Protein AF-A0A7C3CYU0-F1 (afdb_monomer_lite)

Secondary structure (DSSP, 8-state):
-----------------SSSSHHHHHHHHHHHHHHHHHHTT-HHHHHHHHHHHHHH---HHHHHHHHHHHHHHHHHHHTTT-HHHHHHHHHHHHHHHT--S--HHHHHHHHHTT-HHHHHHHHHHHHHHHHHHT-HHHHHHHHHHHHHH-HHHHHTS---TTSHHHHHHHHHHHHHHHHHTT-HHHHHHHHHHS-TTSTTHHHHHHHHHHHHHTT-HHHHHHHHTTS-TTSTTGGG-

Sequence (237 aa):
MARKRKKSSKSSVKNKKNHLSTHKLAPQALEQKVKALLAAAKFREAVDAGKKLLKLESSPDRQVLLAAAYEGRARGLADKGMFKEAVAIWRNRAELCSVTLYDAFFYRLLIGAGQIAQAFECYADGQSELQKQGSLADVREQLAALSLANPDAFAATNLPAEDVLVGDFPTAKAALEAYCAGDDQAMQQQLKHISFRSPFRDLRQILKALLQASSDASGASVLLKKIAVGSAFYPLA

Foldseek 3Di:
DDDDDDDDDDDDPPDPDPPPPVLVVVLVVLVVVLVVCLVVLVLVVSLVSLVVSCVSPNDLVSLVSNLSSLQSVLVVCVVVLNLVVSLVSLVCNCVVSVDDSQDPVNLVSCVSVVVLLVSLQCLQVRQVVCVVVVNNLLSLLLNLLVCLVCVPSVVPHPHDCPPLSNVLNVLLNQLVVCVVVVNPVSNVVSLVVQDPSRSCNLVSLQSVLVSCCVPCVPVSVVSLVVQDPSGSCNVSD

Radius of gyration: 29.99 Å; chains: 1; bounding box: 92×34×106 Å

pLDDT: mean 89.45, std 16.19, range [34.25, 98.69]

Structure (mmCIF, N/CA/C/O backbone):
data_AF-A0A7C3CYU0-F1
#
_entry.id   AF-A0A7C3CYU0-F1
#
loop_
_atom_site.group_PDB
_atom_site.id
_atom_site.type_symbol
_atom_site.label_atom_id
_atom_site.label_alt_id
_atom_site.label_comp_id
_atom_site.label_asym_id
_atom_site.label_entity_id
_atom_site.label_seq_id
_atom_site.pdbx_PDB_ins_code
_atom_site.Cartn_x
_atom_site.Cartn_y
_atom_site.Cartn_z
_atom_site.occupancy
_atom_site.B_iso_or_equiv
_atom_site.auth_seq_id
_atom_site.auth_comp_id
_atom_site.auth_asym_id
_atom_site.auth_atom_id
_atom_site.pdbx_PDB_model_num
ATOM 1 N N . MET A 1 1 ? 63.149 -10.044 -79.553 1.00 42.25 1 MET A N 1
ATOM 2 C CA . MET A 1 1 ? 62.564 -10.162 -78.195 1.00 42.25 1 MET A CA 1
ATOM 3 C C . MET A 1 1 ? 61.384 -9.192 -78.098 1.00 42.25 1 MET A C 1
ATOM 5 O O . MET A 1 1 ? 61.592 -8.003 -78.230 1.00 42.25 1 MET A O 1
ATOM 9 N N . ALA A 1 2 ? 60.141 -9.631 -78.300 1.00 40.41 2 ALA A N 1
ATOM 10 C CA . ALA A 1 2 ? 59.213 -10.207 -77.313 1.00 40.41 2 ALA A CA 1
ATOM 11 C C . ALA A 1 2 ? 58.275 -9.166 -76.628 1.00 40.41 2 ALA A C 1
ATOM 13 O O . ALA A 1 2 ? 58.613 -8.571 -75.619 1.00 40.41 2 ALA A O 1
ATOM 14 N N . ARG A 1 3 ? 57.056 -9.068 -77.198 1.00 34.88 3 ARG A N 1
ATOM 15 C CA . ARG A 1 3 ? 55.702 -8.935 -76.588 1.00 34.88 3 ARG A CA 1
ATOM 16 C C . ARG A 1 3 ? 55.224 -7.659 -75.839 1.00 34.88 3 ARG A C 1
ATOM 18 O O . ARG A 1 3 ? 55.499 -7.446 -74.670 1.00 34.88 3 ARG A O 1
ATOM 25 N N . LYS A 1 4 ? 54.272 -6.975 -76.511 1.00 40.53 4 LYS A N 1
ATOM 26 C CA . LYS A 1 4 ? 52.943 -6.449 -76.074 1.00 40.53 4 LYS A CA 1
ATOM 27 C C . LYS A 1 4 ? 52.540 -6.619 -74.588 1.00 40.53 4 LYS A C 1
ATOM 29 O O . LYS A 1 4 ? 52.461 -7.760 -74.139 1.00 40.53 4 LYS A O 1
ATOM 34 N N . ARG A 1 5 ? 51.913 -5.578 -73.994 1.00 36.16 5 ARG A N 1
ATOM 35 C CA . ARG A 1 5 ? 50.445 -5.541 -73.703 1.00 36.16 5 ARG A CA 1
ATOM 36 C C . ARG A 1 5 ? 49.931 -4.250 -73.019 1.00 36.16 5 ARG A C 1
ATOM 38 O O . ARG A 1 5 ? 50.438 -3.831 -71.989 1.00 36.16 5 ARG A O 1
ATOM 45 N N . LYS A 1 6 ? 48.818 -3.731 -73.568 1.00 45.50 6 LYS A N 1
ATOM 46 C CA . LYS A 1 6 ? 47.801 -2.839 -72.961 1.00 45.50 6 LYS A CA 1
ATOM 47 C C . LYS A 1 6 ? 47.250 -3.394 -71.632 1.00 45.50 6 LYS A C 1
ATOM 49 O O . LYS A 1 6 ? 46.926 -4.579 -71.587 1.00 45.50 6 LYS A O 1
ATOM 54 N N . LYS A 1 7 ? 46.966 -2.517 -70.658 1.00 38.66 7 LYS A N 1
ATOM 55 C CA . LYS A 1 7 ? 45.893 -2.642 -69.638 1.00 38.66 7 LYS A CA 1
ATOM 56 C C . LYS A 1 7 ? 45.504 -1.220 -69.194 1.00 38.66 7 LYS A C 1
ATOM 58 O O . LYS A 1 7 ? 46.328 -0.519 -68.633 1.00 38.66 7 LYS A O 1
ATOM 63 N N . SER A 1 8 ? 44.413 -0.655 -69.714 1.00 34.25 8 SER A N 1
ATOM 64 C CA . SER A 1 8 ? 43.030 -0.772 -69.211 1.00 34.25 8 SER A CA 1
ATOM 65 C C . SER A 1 8 ? 42.849 -0.139 -67.830 1.00 34.25 8 SER A C 1
ATOM 67 O O . SER A 1 8 ? 43.272 -0.674 -66.810 1.00 34.25 8 SER A O 1
ATOM 69 N N . SER A 1 9 ? 42.142 0.989 -67.864 1.00 41.00 9 SER A N 1
ATOM 70 C CA . SER A 1 9 ? 41.435 1.645 -66.774 1.00 41.00 9 SER A CA 1
ATOM 71 C C . SER A 1 9 ? 40.554 0.670 -65.992 1.00 41.00 9 SER A C 1
ATOM 73 O O . SER A 1 9 ? 39.837 -0.137 -66.584 1.00 41.00 9 SER A O 1
ATOM 75 N N . LYS A 1 10 ? 40.557 0.797 -64.663 1.00 35.88 10 LYS A N 1
ATOM 76 C CA . LYS A 1 10 ? 39.433 0.418 -63.800 1.00 35.88 10 LYS A CA 1
ATOM 77 C C . LYS A 1 10 ? 39.344 1.413 -62.648 1.00 35.88 10 LYS A C 1
ATOM 79 O O . LYS A 1 10 ? 40.181 1.431 -61.752 1.00 35.88 10 LYS A O 1
ATOM 84 N N . SER A 1 11 ? 38.314 2.246 -62.730 1.00 38.72 11 SER A N 1
ATOM 85 C CA . SER A 1 11 ? 37.801 3.076 -61.653 1.00 38.72 11 SER A CA 1
ATOM 86 C C . SER A 1 11 ? 37.376 2.188 -6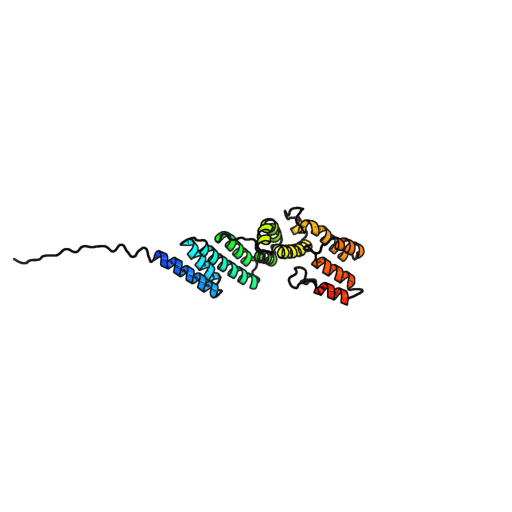0.481 1.00 38.72 11 SER A C 1
ATOM 88 O O . SER A 1 11 ? 36.568 1.272 -60.631 1.00 38.72 11 SER A O 1
ATOM 90 N N . SER A 1 12 ? 37.912 2.452 -59.294 1.00 37.66 12 SER A N 1
ATOM 91 C CA . SER A 1 12 ? 37.410 1.881 -58.046 1.00 37.66 12 SER A CA 1
ATOM 92 C C . SER A 1 12 ? 36.500 2.905 -57.371 1.00 37.66 12 SER A C 1
ATOM 94 O O . SER A 1 12 ? 36.867 3.596 -56.425 1.00 37.66 12 SER A O 1
ATOM 96 N N . VAL A 1 13 ? 35.265 2.999 -57.869 1.00 43.50 13 VAL A N 1
ATOM 97 C CA . VAL A 1 13 ? 34.167 3.635 -57.132 1.00 43.50 13 VAL A CA 1
ATOM 98 C C . VAL A 1 13 ? 33.859 2.734 -55.933 1.00 43.50 13 VAL A C 1
ATOM 100 O O . VAL A 1 13 ? 33.087 1.780 -56.019 1.00 43.50 13 VAL A O 1
ATOM 103 N N . LYS A 1 14 ? 34.535 2.983 -54.805 1.00 43.19 14 LYS A N 1
ATOM 104 C CA . LYS A 1 14 ? 34.263 2.307 -53.533 1.00 43.19 14 LYS A CA 1
ATOM 105 C C . LYS A 1 14 ? 32.954 2.833 -52.945 1.00 43.19 14 LYS A C 1
ATOM 107 O O . LYS A 1 14 ? 32.877 3.900 -52.347 1.00 43.19 14 LYS A O 1
ATOM 112 N N . ASN A 1 15 ? 31.941 2.012 -53.176 1.00 41.62 15 ASN A N 1
ATOM 113 C CA . ASN A 1 15 ? 30.642 1.871 -52.537 1.00 41.62 15 ASN A CA 1
ATOM 114 C C . ASN A 1 15 ? 30.538 2.470 -51.107 1.00 41.62 15 ASN A C 1
ATOM 116 O O . ASN A 1 15 ? 30.804 1.802 -50.110 1.00 41.62 15 ASN A O 1
ATOM 120 N N . LYS A 1 16 ? 30.104 3.733 -51.004 1.00 41.12 16 LYS A N 1
ATOM 121 C CA . LYS A 1 16 ? 29.694 4.415 -49.758 1.00 41.12 16 LYS A CA 1
ATOM 122 C C . LYS A 1 16 ? 28.161 4.386 -49.610 1.00 41.12 16 LYS A C 1
ATOM 124 O O . LYS A 1 16 ? 27.537 5.440 -49.654 1.00 41.12 16 LYS A O 1
ATOM 129 N N . LYS A 1 17 ? 27.514 3.215 -49.493 1.00 42.09 17 LYS A N 1
ATOM 130 C CA . LYS A 1 17 ? 26.041 3.173 -49.285 1.00 42.09 17 LYS A CA 1
ATOM 131 C C . LYS A 1 17 ? 25.463 2.128 -48.315 1.00 42.09 17 LYS A C 1
ATOM 133 O O . LYS A 1 17 ? 24.254 2.136 -48.139 1.00 42.09 17 LYS A O 1
ATOM 138 N N . ASN A 1 18 ? 26.258 1.329 -47.593 1.00 43.72 18 ASN A N 1
ATOM 139 C CA . ASN A 1 18 ? 25.698 0.273 -46.717 1.00 43.72 18 ASN A CA 1
ATOM 140 C C . ASN A 1 18 ? 25.918 0.4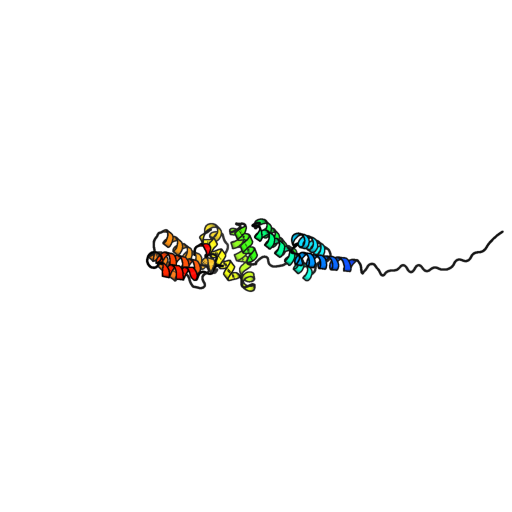29 -45.201 1.00 43.72 18 ASN A C 1
ATOM 142 O O . ASN A 1 18 ? 25.574 -0.477 -44.453 1.00 43.72 18 ASN A O 1
ATOM 146 N N . HIS A 1 19 ? 26.441 1.557 -44.710 1.00 44.53 19 HIS A N 1
ATOM 147 C CA . HIS A 1 19 ? 26.726 1.704 -43.270 1.00 44.53 19 HIS A CA 1
ATOM 148 C C . HIS A 1 19 ? 25.614 2.398 -42.453 1.00 44.53 19 HIS A C 1
ATOM 150 O O . HIS A 1 19 ? 25.702 2.473 -41.231 1.00 44.53 19 HIS A O 1
ATOM 156 N N . LEU A 1 20 ? 24.562 2.899 -43.113 1.00 45.84 20 LEU A N 1
ATOM 157 C CA . LEU A 1 20 ? 23.459 3.640 -42.477 1.00 45.84 20 LEU A CA 1
ATOM 158 C C . LEU A 1 20 ? 22.221 2.773 -42.162 1.00 45.84 20 LEU A C 1
ATOM 160 O O . LEU A 1 20 ? 21.343 3.222 -41.430 1.00 45.84 20 LEU A O 1
ATOM 164 N N . SER A 1 21 ? 22.135 1.542 -42.680 1.00 50.97 21 SER A N 1
ATOM 165 C CA . SER A 1 21 ? 20.959 0.663 -42.533 1.00 50.97 21 SER A CA 1
ATOM 166 C C . SER A 1 21 ? 21.080 -0.354 -41.392 1.00 50.97 21 SER A C 1
ATOM 168 O O . SER A 1 21 ? 20.095 -0.632 -40.712 1.00 50.97 21 SER A O 1
ATOM 170 N N . THR A 1 22 ? 22.277 -0.867 -41.110 1.00 50.97 22 THR A N 1
ATOM 171 C CA . THR A 1 22 ? 22.519 -1.868 -40.053 1.00 50.97 22 THR A CA 1
ATOM 172 C C . THR A 1 22 ? 22.315 -1.321 -38.640 1.00 50.97 22 THR A C 1
ATOM 174 O O . THR A 1 22 ? 21.769 -2.021 -37.789 1.00 50.97 22 THR A O 1
ATOM 177 N N . HIS A 1 23 ? 22.668 -0.055 -38.394 1.00 56.50 23 HIS A N 1
ATOM 178 C CA . HIS A 1 23 ? 22.497 0.571 -37.079 1.00 56.50 23 HIS A CA 1
ATOM 179 C C . HIS A 1 23 ? 21.034 0.855 -36.708 1.00 56.50 23 HIS A C 1
ATOM 181 O O . HIS A 1 23 ? 20.734 0.890 -35.523 1.00 56.50 23 HIS A O 1
ATOM 187 N N . LYS A 1 24 ? 20.122 1.025 -37.679 1.00 56.88 24 LYS A N 1
ATOM 188 C CA . LYS A 1 24 ? 18.678 1.220 -37.421 1.00 56.88 24 LYS A CA 1
ATOM 189 C C . LYS A 1 24 ? 17.914 -0.098 -37.264 1.00 56.88 24 LYS A C 1
ATOM 191 O O . LYS A 1 24 ? 16.954 -0.167 -36.503 1.00 56.88 24 LYS A O 1
ATOM 196 N N . LEU A 1 25 ? 18.372 -1.155 -37.936 1.00 62.25 25 LEU A N 1
ATOM 197 C CA . LEU A 1 25 ? 17.779 -2.492 -37.837 1.00 62.25 25 LEU A CA 1
ATOM 198 C C . LEU A 1 25 ? 17.984 -3.119 -36.445 1.00 62.25 25 LEU A C 1
ATOM 200 O O . LEU A 1 25 ? 17.110 -3.841 -35.968 1.00 62.25 25 LEU A O 1
ATOM 204 N N . ALA A 1 26 ? 19.098 -2.822 -35.765 1.00 83.94 26 ALA A N 1
ATOM 205 C CA . ALA A 1 26 ? 19.404 -3.395 -34.452 1.00 83.94 26 ALA A CA 1
ATOM 206 C C . ALA A 1 26 ? 18.487 -2.891 -33.305 1.00 83.94 26 ALA A C 1
ATOM 208 O O . ALA A 1 26 ? 17.960 -3.738 -32.576 1.00 83.94 26 ALA A O 1
ATOM 209 N N . PRO A 1 27 ? 18.213 -1.577 -33.144 1.00 87.75 27 PRO A N 1
ATOM 210 C CA . PRO A 1 27 ? 17.231 -1.073 -32.180 1.00 87.75 27 PRO A CA 1
ATOM 211 C C . PRO A 1 27 ? 15.812 -1.569 -32.458 1.00 87.75 27 PRO A C 1
ATOM 213 O O . PRO A 1 27 ? 15.134 -2.015 -31.538 1.00 87.75 27 PRO A O 1
ATOM 216 N N . GLN A 1 28 ? 15.378 -1.576 -33.723 1.00 89.06 28 GLN A N 1
ATOM 217 C CA . GLN A 1 28 ? 14.028 -2.020 -34.080 1.00 89.06 28 GLN A CA 1
ATOM 218 C C . GLN A 1 28 ? 13.819 -3.518 -33.798 1.00 89.06 28 GLN A C 1
ATOM 220 O O . GLN A 1 28 ? 12.781 -3.910 -33.264 1.00 89.06 28 GLN A O 1
ATOM 225 N N . ALA A 1 29 ? 14.817 -4.360 -34.086 1.00 91.00 29 ALA A N 1
ATOM 226 C CA . ALA A 1 29 ? 14.775 -5.781 -33.742 1.00 91.00 29 ALA A CA 1
ATOM 227 C C . ALA A 1 29 ? 14.742 -6.013 -32.220 1.00 91.00 29 ALA A C 1
ATOM 229 O O . ALA A 1 29 ? 14.012 -6.884 -31.741 1.00 91.00 29 ALA A O 1
ATOM 230 N N . LEU A 1 30 ? 15.499 -5.225 -31.445 1.00 92.38 30 LEU A N 1
ATOM 231 C CA . LEU A 1 30 ? 15.457 -5.279 -29.981 1.00 92.38 30 LEU A CA 1
ATOM 232 C C . LEU A 1 30 ? 14.106 -4.826 -29.426 1.00 92.38 30 LEU A C 1
ATOM 234 O O . LEU A 1 30 ? 13.593 -5.458 -28.508 1.00 92.38 30 LEU A O 1
ATOM 238 N N . GLU A 1 31 ? 13.505 -3.787 -29.995 1.00 95.19 31 GLU A N 1
ATOM 239 C CA . GLU A 1 31 ? 12.176 -3.323 -29.605 1.00 95.19 31 GLU A CA 1
ATOM 240 C C . GLU A 1 31 ? 11.106 -4.394 -29.845 1.00 95.19 31 GLU A C 1
ATOM 242 O O . GLU A 1 31 ? 10.331 -4.708 -28.940 1.00 95.19 31 GLU A O 1
ATOM 247 N N . GLN A 1 32 ? 11.109 -5.027 -31.023 1.00 95.69 32 GLN A N 1
ATOM 248 C CA . GLN A 1 32 ? 10.200 -6.140 -31.318 1.00 95.69 32 GLN A CA 1
ATOM 249 C C . GLN A 1 32 ? 10.424 -7.325 -30.376 1.00 95.69 32 GLN A C 1
ATOM 251 O O . GLN A 1 32 ? 9.468 -7.946 -29.911 1.00 95.69 32 GLN A O 1
ATOM 256 N N . LYS A 1 33 ? 11.682 -7.603 -30.016 1.00 96.00 33 LYS A N 1
ATOM 257 C CA . LYS A 1 33 ? 12.009 -8.620 -29.014 1.00 96.00 33 LYS A CA 1
ATOM 258 C C . LYS A 1 33 ? 11.430 -8.277 -27.639 1.00 96.00 33 LYS A C 1
ATOM 260 O O . LYS A 1 33 ? 10.871 -9.164 -27.001 1.00 96.00 33 LYS A O 1
ATOM 265 N N . VAL A 1 34 ? 11.538 -7.027 -27.181 1.00 96.56 34 VAL A N 1
ATOM 266 C CA . VAL A 1 34 ? 10.938 -6.590 -25.907 1.00 96.56 34 VAL A CA 1
ATOM 267 C C . VAL A 1 34 ? 9.423 -6.787 -25.944 1.00 96.56 34 VAL A C 1
ATOM 269 O O . VAL A 1 34 ? 8.883 -7.426 -25.045 1.00 96.56 34 VAL A O 1
ATOM 272 N N . LYS A 1 35 ? 8.749 -6.335 -27.010 1.00 97.50 35 LYS A N 1
ATOM 273 C CA . LYS A 1 35 ? 7.294 -6.502 -27.184 1.00 97.50 35 LYS A CA 1
ATOM 274 C C . LYS A 1 35 ? 6.869 -7.975 -27.162 1.00 97.50 35 LYS A C 1
ATOM 276 O O . LYS A 1 35 ? 5.926 -8.325 -26.458 1.00 97.50 35 LYS A O 1
ATOM 281 N N . ALA A 1 36 ? 7.596 -8.851 -27.857 1.00 97.94 36 ALA A N 1
ATOM 282 C CA . ALA A 1 36 ? 7.319 -10.287 -27.857 1.00 97.94 36 ALA A CA 1
ATOM 283 C C . ALA A 1 36 ? 7.509 -10.928 -26.469 1.00 97.94 36 ALA A C 1
ATOM 285 O O . ALA A 1 36 ? 6.713 -11.769 -26.056 1.00 97.94 36 ALA A O 1
ATOM 286 N N . LEU A 1 37 ? 8.545 -10.523 -25.725 1.00 98.19 37 LEU A N 1
ATOM 287 C CA . LEU A 1 37 ? 8.791 -11.019 -24.367 1.00 98.19 37 LEU A CA 1
ATOM 288 C C . LEU A 1 37 ? 7.728 -10.535 -23.375 1.00 98.19 37 LEU A C 1
ATOM 290 O O . LEU A 1 37 ? 7.305 -11.318 -22.526 1.00 98.19 37 LEU A O 1
ATOM 294 N N . LEU A 1 38 ? 7.268 -9.287 -23.509 1.00 97.69 38 LEU A N 1
ATOM 295 C CA . LEU A 1 38 ? 6.148 -8.745 -22.737 1.00 97.69 38 LEU A CA 1
ATOM 296 C C . LEU A 1 38 ? 4.863 -9.536 -22.987 1.00 97.69 38 LEU A C 1
ATOM 298 O O . LEU A 1 38 ? 4.228 -9.975 -22.032 1.00 97.69 38 LEU A O 1
ATOM 302 N N . ALA A 1 39 ? 4.524 -9.782 -24.256 1.00 97.50 39 ALA A N 1
ATOM 303 C CA . ALA A 1 39 ? 3.348 -10.569 -24.630 1.00 97.50 39 ALA A CA 1
ATOM 304 C C . ALA A 1 39 ? 3.406 -12.009 -24.089 1.00 97.50 39 ALA A C 1
ATOM 306 O O . ALA A 1 39 ? 2.384 -12.582 -23.730 1.00 97.50 39 ALA A O 1
ATOM 307 N N . ALA A 1 40 ? 4.608 -12.582 -23.983 1.00 97.50 40 ALA A N 1
ATOM 308 C CA . ALA A 1 40 ? 4.837 -13.906 -23.411 1.00 97.50 40 ALA A CA 1
ATOM 309 C C . ALA A 1 40 ? 5.007 -13.913 -21.874 1.00 97.50 40 ALA A C 1
ATOM 311 O O . ALA A 1 40 ? 5.404 -14.941 -21.327 1.00 97.50 40 ALA A O 1
ATOM 312 N N . ALA A 1 41 ? 4.791 -12.783 -21.185 1.00 96.50 41 ALA A N 1
ATOM 313 C CA . ALA A 1 41 ? 5.020 -12.606 -19.743 1.00 96.50 41 ALA A CA 1
ATOM 314 C C . ALA A 1 41 ? 6.442 -12.988 -19.260 1.00 96.50 41 ALA A C 1
ATOM 316 O O . ALA A 1 41 ? 6.681 -13.262 -18.081 1.00 96.50 41 ALA A O 1
ATOM 317 N N . LYS A 1 42 ? 7.432 -12.967 -20.163 1.00 97.88 42 LYS A N 1
ATOM 318 C CA . LYS A 1 42 ? 8.855 -13.223 -19.879 1.00 97.88 42 LYS A CA 1
ATOM 319 C C . LYS A 1 42 ? 9.533 -11.938 -19.409 1.00 97.88 42 LYS A C 1
ATOM 321 O O . LYS A 1 42 ? 10.392 -11.364 -20.079 1.00 97.88 42 LYS A O 1
ATOM 326 N N . PHE A 1 43 ? 9.073 -11.430 -18.265 1.00 98.00 43 PHE A N 1
ATOM 327 C CA . PHE A 1 43 ? 9.386 -10.071 -17.817 1.00 98.00 43 PHE A CA 1
ATOM 328 C C . PHE A 1 43 ? 10.859 -9.857 -17.462 1.00 98.00 43 PHE A C 1
ATOM 330 O O . PHE A 1 43 ? 11.387 -8.771 -17.683 1.00 98.00 43 PHE A O 1
ATOM 337 N N . ARG A 1 44 ? 11.554 -10.878 -16.942 1.00 97.50 44 ARG A N 1
ATOM 338 C CA . ARG A 1 44 ? 12.986 -10.762 -16.618 1.00 97.50 44 ARG A CA 1
ATOM 339 C C . ARG A 1 44 ? 13.801 -10.523 -17.888 1.00 97.50 44 ARG A C 1
ATOM 341 O O . ARG A 1 44 ? 14.582 -9.579 -17.957 1.00 97.50 44 ARG A O 1
ATOM 348 N N . GLU A 1 45 ? 13.565 -11.339 -18.906 1.00 97.56 45 GLU A N 1
ATOM 349 C CA . GLU A 1 45 ? 14.210 -11.220 -20.207 1.00 97.56 45 GLU A CA 1
ATOM 350 C C . GLU A 1 45 ? 13.802 -9.923 -20.916 1.00 97.56 45 GLU A C 1
ATOM 352 O O . GLU A 1 45 ? 14.632 -9.306 -21.588 1.00 97.56 45 GLU A O 1
ATOM 357 N N . ALA A 1 46 ? 12.545 -9.490 -20.756 1.00 97.75 46 ALA A N 1
ATOM 358 C CA . ALA A 1 46 ? 12.062 -8.219 -21.289 1.00 97.75 46 ALA A CA 1
ATOM 359 C C . ALA A 1 46 ? 12.808 -7.025 -20.670 1.00 97.75 46 ALA A C 1
ATOM 361 O O . ALA A 1 46 ? 13.237 -6.141 -21.410 1.00 97.75 46 ALA A O 1
ATOM 362 N N . VAL A 1 47 ? 13.039 -7.023 -19.348 1.00 97.62 47 VAL A N 1
ATOM 363 C CA . VAL A 1 47 ? 13.843 -5.992 -18.664 1.00 97.62 47 VAL A CA 1
ATOM 364 C C . VAL A 1 47 ? 15.274 -5.978 -19.205 1.00 97.62 47 VAL A C 1
ATOM 366 O O . VAL A 1 47 ? 15.792 -4.914 -19.546 1.00 97.62 47 VAL A O 1
ATOM 369 N N . ASP A 1 48 ? 15.911 -7.143 -19.343 1.00 96.75 48 ASP A N 1
ATOM 370 C CA . ASP A 1 48 ? 17.287 -7.232 -19.847 1.00 96.75 48 ASP A CA 1
ATOM 371 C C . ASP A 1 48 ? 17.410 -6.739 -21.298 1.00 96.75 48 ASP A C 1
ATOM 373 O O . ASP A 1 48 ? 18.364 -6.035 -21.645 1.00 96.75 48 ASP A O 1
ATOM 377 N N . ALA A 1 49 ? 16.443 -7.078 -22.157 1.00 95.75 49 ALA A N 1
ATOM 378 C CA . ALA A 1 49 ? 16.388 -6.591 -23.533 1.00 95.75 49 ALA A CA 1
ATOM 379 C C . ALA A 1 49 ? 16.078 -5.084 -23.600 1.00 95.75 49 ALA A C 1
ATOM 381 O O . ALA A 1 49 ? 16.723 -4.367 -24.367 1.00 95.75 49 ALA A O 1
ATOM 382 N N . GLY A 1 50 ? 15.161 -4.590 -22.766 1.00 95.44 50 GLY A N 1
ATOM 383 C CA . GLY A 1 50 ? 14.769 -3.181 -22.714 1.00 95.44 50 GLY A CA 1
ATOM 384 C C . GLY A 1 50 ? 15.892 -2.271 -22.217 1.00 95.44 50 GLY A C 1
ATOM 385 O O . GLY A 1 50 ? 16.144 -1.228 -22.814 1.00 95.44 50 GLY A O 1
ATOM 386 N N . LYS A 1 51 ? 16.668 -2.701 -21.212 1.00 95.69 51 LYS A N 1
ATOM 387 C CA . LYS A 1 51 ? 17.883 -1.986 -20.777 1.00 95.69 51 LYS A CA 1
ATOM 388 C C . LYS A 1 51 ? 18.902 -1.848 -21.904 1.00 95.69 51 LYS A C 1
ATOM 390 O O . LYS A 1 51 ? 19.516 -0.796 -22.057 1.00 95.69 51 LYS A O 1
ATOM 395 N N . LYS A 1 52 ? 19.111 -2.913 -22.687 1.00 94.50 52 LYS A N 1
ATOM 396 C CA . LYS A 1 52 ? 20.019 -2.883 -23.846 1.00 94.50 52 LYS A CA 1
ATOM 397 C C . LYS A 1 52 ? 19.502 -1.931 -24.921 1.00 94.50 52 LYS A C 1
ATOM 399 O O . LYS A 1 52 ? 20.287 -1.162 -25.460 1.00 94.50 52 LYS A O 1
ATOM 404 N N . LEU A 1 53 ? 18.197 -1.958 -25.188 1.00 93.50 53 LEU A N 1
ATOM 405 C CA . LEU A 1 53 ? 17.545 -1.061 -26.137 1.00 93.50 53 LEU A CA 1
ATOM 406 C C . LEU A 1 53 ? 17.709 0.413 -25.734 1.00 93.50 53 LEU A C 1
ATOM 408 O O . LEU A 1 53 ? 18.135 1.218 -26.558 1.00 93.50 53 LEU A O 1
ATOM 412 N N . LEU A 1 54 ? 17.459 0.747 -24.465 1.00 92.12 54 LEU A N 1
ATOM 413 C CA . LEU A 1 54 ? 17.573 2.118 -23.960 1.00 92.12 54 LEU A CA 1
ATOM 414 C C . LEU A 1 54 ? 19.015 2.651 -24.018 1.00 92.12 54 LEU A C 1
ATOM 416 O O . LEU A 1 54 ? 19.226 3.825 -24.305 1.00 92.12 54 LEU A O 1
ATOM 420 N N . LYS A 1 55 ? 20.013 1.781 -23.804 1.00 92.06 55 LYS A N 1
ATOM 421 C CA . LYS A 1 55 ? 21.438 2.132 -23.944 1.00 92.06 55 LYS A CA 1
ATOM 422 C C . LYS A 1 55 ? 21.848 2.453 -25.380 1.00 92.06 55 LYS A C 1
ATOM 424 O O . LYS A 1 55 ? 22.778 3.227 -25.570 1.00 92.06 55 LYS A O 1
ATOM 429 N N . LEU A 1 56 ? 21.222 1.819 -26.373 1.00 90.12 56 LEU A N 1
ATOM 430 C CA . LEU A 1 56 ? 21.549 2.062 -27.779 1.00 90.12 56 LEU A CA 1
ATOM 431 C C . LEU A 1 56 ? 20.971 3.385 -28.263 1.00 90.12 56 LEU A C 1
ATOM 433 O O . LEU A 1 56 ? 21.649 4.124 -28.968 1.00 90.12 56 LEU A O 1
ATOM 437 N N . GLU A 1 57 ? 19.726 3.670 -27.898 1.00 86.62 57 GLU A N 1
ATOM 438 C CA . GLU A 1 57 ? 19.082 4.935 -28.227 1.00 86.62 57 GLU A CA 1
ATOM 439 C C . GLU A 1 57 ? 17.913 5.162 -27.260 1.00 86.62 57 GLU A C 1
ATOM 441 O O . GLU A 1 57 ? 16.965 4.369 -27.178 1.00 86.62 57 GLU A O 1
ATOM 446 N N . SER A 1 58 ? 18.022 6.257 -26.509 1.00 86.88 58 SER A N 1
ATOM 447 C CA . SER A 1 58 ? 17.038 6.665 -25.516 1.00 86.88 58 SER A CA 1
ATOM 448 C C . SER A 1 58 ? 15.879 7.394 -26.189 1.00 86.88 58 SER A C 1
ATOM 450 O O . SER A 1 58 ? 16.091 8.291 -27.002 1.00 86.88 58 SER A O 1
ATOM 452 N N . SER A 1 59 ? 14.650 7.003 -25.856 1.00 90.75 59 SER A N 1
ATOM 453 C CA . SER A 1 59 ? 13.428 7.681 -26.301 1.00 90.75 59 SER A CA 1
ATOM 454 C C . SER A 1 59 ? 12.279 7.386 -25.327 1.00 90.75 59 SER A C 1
ATOM 456 O O . SER A 1 59 ? 12.296 6.304 -24.722 1.00 90.75 59 SER A O 1
ATOM 458 N N . PRO A 1 60 ? 11.27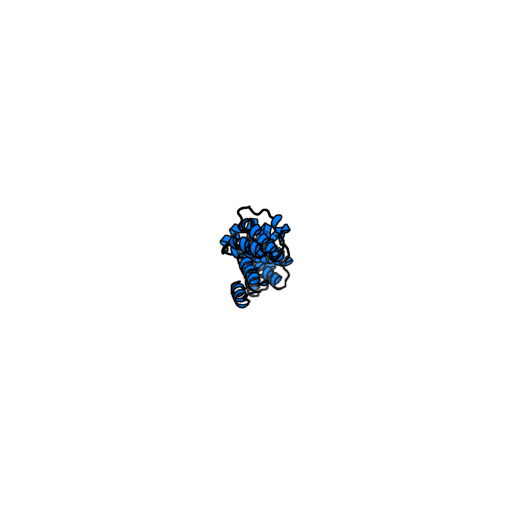1 8.272 -25.214 1.00 91.56 60 PRO A N 1
ATOM 459 C CA . PRO A 1 60 ? 10.118 8.065 -24.335 1.00 91.56 60 PRO A CA 1
ATOM 460 C C . PRO A 1 60 ? 9.385 6.738 -24.585 1.00 91.56 60 PRO A C 1
ATOM 462 O O . PRO A 1 60 ? 9.140 5.984 -23.647 1.00 91.56 60 PRO A O 1
ATOM 465 N N . ASP A 1 61 ? 9.141 6.372 -25.846 1.00 92.19 61 ASP A N 1
ATOM 466 C CA . ASP A 1 61 ? 8.439 5.124 -26.198 1.00 92.19 61 ASP A CA 1
ATOM 467 C C . ASP A 1 61 ? 9.165 3.871 -25.681 1.00 92.19 61 ASP A C 1
ATOM 469 O O . ASP A 1 61 ? 8.555 2.883 -25.264 1.00 92.19 61 ASP A O 1
ATOM 473 N N . ARG A 1 62 ? 10.500 3.909 -25.652 1.00 93.31 62 ARG A N 1
ATOM 474 C CA . ARG A 1 62 ? 11.327 2.799 -25.153 1.00 93.31 62 ARG A CA 1
ATOM 475 C C . ARG A 1 62 ? 11.384 2.760 -23.634 1.00 93.31 62 ARG A C 1
ATOM 477 O O . ARG A 1 62 ? 11.453 1.668 -23.069 1.00 93.31 62 ARG A O 1
ATOM 484 N N . GLN A 1 63 ? 11.323 3.918 -22.979 1.00 94.81 63 GLN A N 1
ATOM 485 C CA . GLN A 1 63 ? 11.146 3.990 -21.530 1.00 94.81 63 GLN A CA 1
ATOM 486 C C . GLN A 1 63 ? 9.797 3.394 -21.122 1.00 94.81 63 GLN A C 1
ATOM 488 O O . GLN A 1 63 ? 9.761 2.613 -20.177 1.00 94.81 63 GLN A O 1
ATOM 493 N N . VAL A 1 64 ? 8.723 3.649 -21.879 1.00 95.69 64 VAL A N 1
ATOM 494 C CA . VAL A 1 64 ? 7.403 3.032 -21.647 1.00 95.69 64 VAL A CA 1
ATOM 495 C C . VAL A 1 64 ? 7.474 1.504 -21.750 1.00 95.69 64 VAL A C 1
ATOM 497 O O . VAL A 1 64 ? 6.990 0.801 -20.861 1.00 95.69 64 VAL A O 1
ATOM 500 N N . LEU A 1 65 ? 8.134 0.965 -22.782 1.00 95.81 65 LEU A N 1
ATOM 501 C CA . LEU A 1 65 ? 8.314 -0.488 -22.925 1.00 95.81 65 LEU A CA 1
ATOM 502 C C . LEU A 1 65 ? 9.113 -1.100 -21.766 1.00 95.81 65 LEU A C 1
ATOM 504 O O . LEU A 1 65 ? 8.759 -2.168 -21.260 1.00 95.81 65 LEU A O 1
ATOM 508 N N . LEU A 1 66 ? 10.187 -0.436 -21.334 1.00 97.25 66 LEU A N 1
ATOM 509 C CA . LEU A 1 66 ? 10.984 -0.894 -20.199 1.00 97.25 66 LEU A CA 1
ATOM 510 C C . LEU A 1 66 ? 10.193 -0.795 -18.884 1.00 97.25 66 LEU A C 1
ATOM 512 O O . LEU A 1 66 ? 10.249 -1.723 -18.076 1.00 97.25 66 LEU A O 1
ATOM 516 N N . ALA A 1 67 ? 9.407 0.266 -18.696 1.00 97.75 67 ALA A N 1
ATOM 517 C CA . ALA A 1 67 ? 8.555 0.445 -17.526 1.00 97.75 67 ALA A CA 1
ATOM 518 C C . ALA A 1 67 ? 7.511 -0.672 -17.408 1.00 97.75 67 ALA A C 1
ATOM 520 O O . ALA A 1 67 ? 7.321 -1.215 -16.318 1.00 97.75 67 ALA A O 1
ATOM 521 N N . ALA A 1 68 ? 6.895 -1.068 -18.527 1.00 97.94 68 ALA A N 1
ATOM 522 C CA . ALA A 1 68 ? 5.968 -2.197 -18.581 1.00 97.94 68 ALA A CA 1
ATOM 523 C C . ALA A 1 68 ? 6.653 -3.527 -18.213 1.00 97.94 68 ALA A C 1
ATOM 525 O O . ALA A 1 68 ? 6.086 -4.346 -17.488 1.00 97.94 68 ALA A O 1
ATOM 526 N N . ALA A 1 69 ? 7.900 -3.735 -18.654 1.00 98.31 69 ALA A N 1
ATOM 527 C CA . ALA A 1 69 ? 8.671 -4.930 -18.306 1.00 98.31 69 ALA A CA 1
ATOM 528 C C . ALA A 1 69 ? 8.984 -4.995 -16.805 1.00 98.31 69 ALA A C 1
ATOM 530 O O . ALA A 1 69 ? 8.830 -6.047 -16.179 1.00 98.31 69 ALA A O 1
ATOM 531 N N . TYR A 1 70 ? 9.386 -3.867 -16.218 1.00 98.69 70 TYR A N 1
ATOM 532 C CA . TYR A 1 70 ? 9.606 -3.752 -14.780 1.00 98.69 70 TYR A CA 1
ATOM 533 C C . TYR A 1 70 ? 8.330 -3.978 -13.973 1.00 98.69 70 TYR A C 1
ATOM 535 O O . TYR A 1 70 ? 8.354 -4.721 -12.994 1.00 98.69 70 TYR A O 1
ATOM 543 N N . GLU A 1 71 ? 7.220 -3.373 -14.388 1.00 98.38 71 GLU A N 1
ATOM 544 C CA . GLU A 1 71 ? 5.926 -3.531 -13.732 1.00 98.38 71 GLU A CA 1
ATOM 545 C C . GLU A 1 71 ? 5.474 -4.994 -13.721 1.00 98.38 71 GLU A C 1
ATOM 547 O O . GLU A 1 71 ? 5.182 -5.536 -12.653 1.00 98.38 71 GLU A O 1
ATOM 552 N N . GLY A 1 72 ? 5.497 -5.670 -14.875 1.00 98.19 72 GLY A N 1
ATOM 553 C CA . GLY A 1 72 ? 5.164 -7.092 -14.951 1.00 98.19 72 GLY A CA 1
ATOM 554 C C . GLY A 1 72 ? 6.090 -7.954 -14.087 1.00 98.19 72 GLY A C 1
ATOM 555 O O . GLY A 1 72 ? 5.637 -8.873 -13.402 1.00 98.19 72 GLY A O 1
ATOM 556 N N . ARG A 1 73 ? 7.389 -7.622 -14.032 1.00 98.44 73 ARG A N 1
ATOM 557 C CA . ARG A 1 73 ? 8.342 -8.321 -13.160 1.00 98.44 73 ARG A CA 1
ATOM 558 C C . ARG A 1 73 ? 8.028 -8.114 -11.677 1.00 98.44 73 ARG A C 1
ATOM 560 O O . ARG A 1 73 ? 8.124 -9.078 -10.923 1.00 98.44 73 ARG A O 1
ATOM 567 N N . ALA A 1 74 ? 7.691 -6.894 -11.261 1.00 98.62 74 ALA A N 1
ATOM 568 C CA . ALA A 1 74 ? 7.359 -6.584 -9.873 1.00 98.62 74 ALA A CA 1
ATOM 569 C C . ALA A 1 74 ? 6.072 -7.300 -9.446 1.00 98.62 74 ALA A C 1
ATOM 571 O O . ALA A 1 74 ? 6.055 -7.929 -8.391 1.00 98.62 74 ALA A O 1
ATOM 572 N N . ARG A 1 75 ? 5.041 -7.291 -10.301 1.00 98.44 75 ARG A N 1
ATOM 573 C CA . ARG A 1 75 ? 3.795 -8.049 -10.097 1.00 98.44 75 ARG A CA 1
ATOM 574 C C . ARG A 1 75 ? 4.069 -9.542 -9.935 1.00 98.44 75 ARG A C 1
ATOM 576 O O . ARG A 1 75 ? 3.748 -10.101 -8.896 1.00 98.44 75 ARG A O 1
ATOM 583 N N . GLY A 1 76 ? 4.815 -10.148 -10.859 1.00 98.12 76 GLY A N 1
ATOM 584 C CA . GLY A 1 76 ? 5.149 -11.574 -10.770 1.00 98.12 76 GLY A CA 1
ATOM 585 C C . GLY A 1 76 ? 6.052 -11.965 -9.588 1.00 98.12 76 GLY A C 1
ATOM 586 O O . GLY A 1 76 ? 6.153 -13.150 -9.271 1.00 98.12 76 GLY A O 1
ATOM 587 N N . LEU A 1 77 ? 6.744 -11.012 -8.951 1.00 98.50 77 LEU A N 1
ATOM 588 C CA . LEU A 1 77 ? 7.450 -11.229 -7.681 1.00 98.50 77 LEU A CA 1
ATOM 589 C C . LEU A 1 77 ? 6.489 -11.127 -6.492 1.00 98.50 77 LEU A C 1
ATOM 591 O O . LEU A 1 77 ? 6.513 -11.993 -5.620 1.00 98.50 77 LEU A O 1
ATOM 595 N N . ALA A 1 78 ? 5.621 -10.117 -6.485 1.00 98.25 78 ALA A N 1
ATOM 596 C CA . ALA A 1 78 ? 4.601 -9.934 -5.457 1.00 98.25 78 ALA A CA 1
ATOM 597 C C . ALA A 1 78 ? 3.629 -11.122 -5.387 1.00 98.25 78 ALA A C 1
ATOM 599 O O . ALA A 1 78 ? 3.342 -11.600 -4.295 1.00 98.25 78 ALA A O 1
ATOM 600 N N . ASP A 1 79 ? 3.222 -11.675 -6.534 1.00 97.69 79 ASP A N 1
ATOM 601 C CA . ASP A 1 79 ? 2.366 -12.871 -6.613 1.00 97.69 79 ASP A CA 1
ATOM 602 C C . ASP A 1 79 ? 3.017 -14.111 -5.971 1.00 97.69 79 ASP A C 1
ATOM 604 O O . ASP A 1 79 ? 2.337 -15.059 -5.587 1.00 97.69 79 ASP A O 1
ATOM 608 N N . LYS A 1 80 ? 4.349 -14.108 -5.834 1.00 97.62 80 LYS A N 1
ATOM 609 C CA . LYS A 1 80 ? 5.133 -15.156 -5.162 1.00 97.62 80 LYS A CA 1
ATOM 610 C C . LYS A 1 80 ? 5.476 -14.804 -3.711 1.00 97.62 80 LYS A C 1
ATOM 612 O O . LYS A 1 80 ? 6.297 -15.487 -3.106 1.00 97.62 80 LYS A O 1
ATOM 617 N N . GLY A 1 81 ? 4.923 -13.716 -3.175 1.00 97.50 81 GLY A N 1
ATOM 618 C CA . GLY A 1 81 ? 5.230 -13.200 -1.839 1.00 97.50 81 GLY A CA 1
ATOM 619 C C . GLY A 1 81 ? 6.600 -12.522 -1.710 1.00 97.50 81 GLY A C 1
ATOM 620 O O . GLY A 1 81 ? 7.013 -12.173 -0.607 1.00 97.50 81 GLY A O 1
ATOM 621 N N . MET A 1 82 ? 7.321 -12.301 -2.815 1.00 98.44 82 MET A N 1
ATOM 622 C CA . MET A 1 82 ? 8.659 -11.689 -2.828 1.00 98.44 82 MET A CA 1
ATOM 623 C C . MET A 1 82 ? 8.570 -10.155 -2.835 1.00 98.44 82 MET A C 1
ATOM 625 O O . MET A 1 82 ? 8.977 -9.484 -3.790 1.00 98.44 82 MET A O 1
ATOM 629 N N . PHE A 1 83 ? 7.965 -9.584 -1.792 1.00 98.38 83 PHE A N 1
ATOM 630 C CA . PHE A 1 83 ? 7.645 -8.155 -1.747 1.00 98.38 83 PHE A CA 1
ATOM 631 C C . PHE A 1 83 ? 8.885 -7.256 -1.690 1.00 98.38 83 PHE A C 1
ATOM 633 O O . PHE A 1 83 ? 8.917 -6.230 -2.366 1.00 98.38 83 PHE A O 1
ATOM 640 N N . LYS A 1 84 ? 9.937 -7.642 -0.958 1.00 98.44 84 LYS A N 1
ATOM 641 C CA . LYS A 1 84 ? 11.175 -6.843 -0.853 1.00 98.44 84 LYS A CA 1
ATOM 642 C C . LYS A 1 84 ? 11.865 -6.698 -2.212 1.00 98.44 84 LYS A C 1
ATOM 644 O O . LYS A 1 84 ? 12.295 -5.609 -2.593 1.00 98.44 84 LYS A O 1
ATOM 649 N N . GLU A 1 85 ? 11.921 -7.781 -2.977 1.00 98.50 85 GLU A N 1
ATOM 650 C CA . GLU A 1 85 ? 12.450 -7.788 -4.335 1.00 98.50 85 GLU A CA 1
ATOM 651 C C . GLU A 1 85 ? 11.545 -7.000 -5.281 1.00 98.50 85 GLU A C 1
ATOM 653 O O . GLU A 1 85 ? 12.043 -6.236 -6.109 1.00 98.50 85 GLU A O 1
ATOM 658 N N . ALA A 1 86 ? 10.224 -7.137 -5.149 1.00 98.69 86 ALA A N 1
ATOM 659 C CA . ALA A 1 86 ? 9.272 -6.360 -5.936 1.00 98.69 86 ALA A CA 1
ATOM 660 C C . ALA A 1 86 ? 9.431 -4.846 -5.700 1.00 98.69 86 ALA A C 1
ATOM 662 O O . ALA A 1 86 ? 9.450 -4.095 -6.677 1.00 98.69 86 ALA A O 1
ATOM 663 N N . VAL A 1 87 ? 9.631 -4.397 -4.451 1.00 98.62 87 VAL A N 1
ATOM 664 C CA . VAL A 1 87 ? 9.925 -2.988 -4.115 1.00 98.62 87 VAL A CA 1
ATOM 665 C C . VAL A 1 87 ? 11.174 -2.505 -4.854 1.00 98.62 87 VAL A C 1
ATOM 667 O O . VAL A 1 87 ? 11.145 -1.449 -5.489 1.00 98.62 87 VAL A O 1
ATOM 670 N N . ALA A 1 88 ? 12.260 -3.284 -4.837 1.00 98.31 88 ALA A N 1
ATOM 671 C CA . ALA A 1 88 ? 13.493 -2.924 -5.538 1.00 98.31 88 ALA A CA 1
ATOM 672 C C . ALA A 1 88 ? 13.286 -2.818 -7.063 1.00 98.31 88 ALA A C 1
ATOM 674 O O . ALA A 1 88 ? 13.791 -1.898 -7.708 1.00 98.31 88 ALA A O 1
ATOM 675 N N . ILE A 1 89 ? 12.514 -3.733 -7.657 1.00 98.50 89 ILE A N 1
ATOM 676 C CA . ILE A 1 89 ? 12.155 -3.688 -9.083 1.00 98.50 89 ILE A CA 1
ATOM 677 C C . ILE A 1 89 ? 11.294 -2.456 -9.401 1.00 98.50 89 ILE A C 1
ATOM 679 O O . ILE A 1 89 ? 11.529 -1.814 -10.424 1.00 98.50 89 ILE A O 1
ATOM 683 N N . TRP A 1 90 ? 10.355 -2.085 -8.529 1.00 98.50 90 TRP A N 1
ATOM 684 C CA . TRP A 1 90 ? 9.498 -0.914 -8.727 1.00 98.50 90 TRP A CA 1
ATOM 685 C C . TRP A 1 90 ? 10.261 0.411 -8.616 1.00 98.50 90 TRP A C 1
ATOM 687 O O . TRP A 1 90 ? 10.058 1.312 -9.425 1.00 98.50 90 TRP A O 1
ATOM 697 N N . ARG A 1 91 ? 11.212 0.524 -7.683 1.00 97.81 91 ARG A N 1
ATOM 698 C CA . ARG A 1 91 ? 12.086 1.708 -7.590 1.00 97.81 91 ARG A CA 1
ATOM 699 C C . ARG A 1 91 ? 12.944 1.885 -8.843 1.00 97.81 91 ARG A C 1
ATOM 701 O O . ARG A 1 91 ? 12.978 2.972 -9.410 1.00 97.81 91 ARG A O 1
ATOM 708 N N . ASN A 1 92 ? 13.525 0.792 -9.344 1.00 97.38 92 ASN A N 1
ATOM 709 C CA . ASN A 1 92 ? 14.265 0.804 -10.609 1.00 97.38 92 ASN A CA 1
ATOM 710 C C . ASN A 1 92 ? 13.395 1.237 -11.799 1.00 97.38 92 ASN A C 1
ATOM 712 O O . ASN A 1 92 ? 13.896 1.882 -12.718 1.00 97.38 92 ASN A O 1
ATOM 716 N N . ARG A 1 93 ? 12.103 0.876 -11.803 1.00 97.75 93 ARG A N 1
ATOM 717 C CA . ARG A 1 93 ? 11.138 1.326 -12.817 1.00 97.75 93 ARG A CA 1
ATOM 718 C C . ARG A 1 93 ? 11.046 2.848 -12.827 1.00 97.75 93 ARG A C 1
ATOM 720 O O . ARG A 1 93 ? 11.205 3.445 -13.887 1.00 97.75 93 ARG A O 1
ATOM 727 N N . ALA A 1 94 ? 10.804 3.444 -11.661 1.00 96.50 94 ALA A N 1
ATOM 728 C CA . ALA A 1 94 ? 10.651 4.887 -11.514 1.00 96.50 94 ALA A CA 1
ATOM 729 C C . ALA A 1 94 ? 11.930 5.633 -11.922 1.00 96.50 94 ALA A C 1
ATOM 731 O O . ALA A 1 94 ? 11.879 6.539 -12.751 1.00 96.50 94 ALA A O 1
ATOM 732 N N . GLU A 1 95 ? 13.083 5.181 -11.426 1.00 94.44 95 GLU A N 1
ATOM 733 C CA . GLU A 1 95 ? 14.383 5.802 -11.695 1.00 94.44 95 GLU A CA 1
ATOM 734 C C . GLU A 1 95 ? 14.783 5.719 -13.178 1.00 94.44 95 GLU A C 1
ATOM 736 O O . GLU A 1 95 ? 15.077 6.733 -13.809 1.00 94.44 95 GLU A O 1
ATOM 741 N N . LEU A 1 96 ? 14.768 4.519 -13.767 1.00 92.44 96 LEU A N 1
ATOM 742 C CA . LEU A 1 96 ? 15.329 4.295 -15.107 1.00 92.44 96 LEU A CA 1
ATOM 743 C C . LEU A 1 96 ? 14.367 4.641 -16.245 1.00 92.44 96 LEU A C 1
ATOM 745 O O . LEU A 1 96 ? 14.807 4.829 -17.381 1.00 92.44 96 LEU A O 1
ATOM 749 N N . CYS A 1 97 ? 13.065 4.680 -15.963 1.00 94.06 97 CYS A N 1
ATOM 750 C CA . CYS A 1 97 ? 12.043 4.967 -16.969 1.00 94.06 97 CYS A CA 1
ATOM 751 C C . CYS A 1 97 ? 11.403 6.346 -16.782 1.00 94.06 97 CYS A C 1
ATOM 753 O O . CYS A 1 97 ? 10.515 6.687 -17.556 1.00 94.06 97 CYS A O 1
ATOM 755 N N . SER A 1 98 ? 11.833 7.120 -15.776 1.00 90.19 98 SER A N 1
ATOM 756 C CA . SER A 1 98 ? 11.306 8.459 -15.476 1.00 90.19 98 SER A CA 1
ATOM 757 C C . SER A 1 98 ? 9.780 8.480 -15.306 1.00 90.19 98 SER A C 1
ATOM 759 O O . SER A 1 98 ? 9.106 9.426 -15.706 1.00 90.19 98 SER A O 1
ATOM 761 N N . VAL A 1 99 ? 9.234 7.412 -14.721 1.00 93.75 99 VAL A N 1
ATOM 762 C CA . VAL A 1 99 ? 7.811 7.282 -14.379 1.00 93.75 99 VAL A CA 1
ATOM 763 C C . VAL A 1 99 ? 7.621 7.483 -12.882 1.00 93.75 99 VAL A C 1
ATOM 765 O O . VAL A 1 99 ? 8.560 7.318 -12.105 1.00 93.75 99 VAL A O 1
ATOM 768 N N . THR A 1 100 ? 6.401 7.813 -12.458 1.00 94.12 100 THR A N 1
ATOM 769 C CA . THR A 1 100 ? 6.128 7.987 -11.030 1.00 94.12 100 THR A CA 1
ATOM 770 C C . THR A 1 100 ? 6.381 6.707 -10.231 1.00 94.12 100 THR A C 1
ATOM 772 O O . THR A 1 100 ? 6.108 5.588 -10.684 1.00 94.12 100 THR A O 1
ATOM 775 N N . LEU A 1 101 ? 6.903 6.900 -9.020 1.00 95.94 101 LEU A N 1
ATOM 776 C CA . LEU A 1 101 ? 7.006 5.867 -8.000 1.00 95.94 101 LEU A CA 1
ATOM 777 C C . LEU A 1 101 ? 5.646 5.604 -7.338 1.00 95.94 101 LEU A C 1
ATOM 779 O O . LEU A 1 101 ? 5.323 4.454 -7.036 1.00 95.94 101 LEU A O 1
ATOM 783 N N . TYR A 1 102 ? 4.873 6.672 -7.120 1.00 95.94 102 TYR A N 1
ATOM 784 C CA . TYR A 1 102 ? 3.649 6.668 -6.329 1.00 95.94 102 TYR A CA 1
ATOM 785 C C . TYR A 1 102 ? 2.495 6.071 -7.132 1.00 95.94 102 TYR A C 1
ATOM 787 O O . TYR A 1 102 ? 2.009 6.669 -8.090 1.00 95.94 102 TYR A O 1
ATOM 795 N N . ASP A 1 103 ? 2.091 4.874 -6.723 1.00 94.50 103 ASP A N 1
ATOM 796 C CA . ASP A 1 103 ? 1.011 4.076 -7.299 1.00 94.50 103 ASP A CA 1
ATOM 797 C C . ASP A 1 103 ? 0.455 3.170 -6.194 1.00 94.50 103 ASP A C 1
ATOM 799 O O . ASP A 1 103 ? 1.222 2.696 -5.351 1.00 94.50 103 ASP A O 1
ATOM 803 N N . ALA A 1 104 ? -0.851 2.897 -6.178 1.00 95.50 104 ALA A N 1
ATOM 804 C CA . ALA A 1 104 ? -1.474 2.040 -5.162 1.00 95.50 104 ALA A CA 1
ATOM 805 C C . ALA A 1 104 ? -0.815 0.652 -5.033 1.00 95.50 104 ALA A C 1
ATOM 807 O O . ALA A 1 104 ? -0.719 0.093 -3.938 1.00 95.50 104 ALA A O 1
ATOM 808 N N . PHE A 1 105 ? -0.320 0.088 -6.138 1.00 96.81 105 PHE A N 1
ATOM 809 C CA . PHE A 1 105 ? 0.456 -1.146 -6.132 1.00 96.81 105 PHE A CA 1
ATOM 810 C C . PHE A 1 105 ? 1.758 -0.992 -5.347 1.00 96.81 105 PHE A C 1
ATOM 812 O O . PHE A 1 105 ? 2.093 -1.885 -4.575 1.00 96.81 105 PHE A O 1
ATOM 819 N N . PHE A 1 106 ? 2.465 0.132 -5.479 1.00 97.94 106 PHE A N 1
ATOM 820 C CA . PHE A 1 106 ? 3.700 0.371 -4.732 1.00 97.94 106 PHE A CA 1
ATOM 821 C C . PHE A 1 106 ? 3.470 0.384 -3.218 1.00 97.94 106 PHE A C 1
ATOM 823 O O . PHE A 1 106 ? 4.225 -0.254 -2.487 1.00 97.94 106 PHE A O 1
ATOM 830 N N . TYR A 1 107 ? 2.390 1.013 -2.747 1.00 97.19 107 TYR A N 1
ATOM 831 C CA . TYR A 1 107 ? 2.019 0.972 -1.327 1.00 97.19 107 TYR A CA 1
ATOM 832 C C . TYR A 1 107 ? 1.758 -0.455 -0.855 1.00 97.19 107 TYR A C 1
ATOM 834 O O . TYR A 1 107 ? 2.293 -0.874 0.170 1.00 97.19 107 TYR A O 1
ATOM 842 N N . ARG A 1 108 ? 1.037 -1.253 -1.648 1.00 96.19 108 ARG A N 1
ATOM 843 C CA . ARG A 1 108 ? 0.835 -2.676 -1.352 1.00 96.19 108 ARG A CA 1
ATOM 844 C C . ARG A 1 108 ? 2.154 -3.444 -1.253 1.00 96.19 108 ARG A C 1
ATOM 846 O O . ARG A 1 108 ? 2.280 -4.315 -0.396 1.00 96.19 108 ARG A O 1
ATOM 853 N N . LEU A 1 109 ? 3.134 -3.131 -2.107 1.00 98.38 109 LEU A N 1
ATOM 854 C CA . LEU A 1 109 ? 4.465 -3.735 -2.030 1.00 98.38 109 LEU A CA 1
ATOM 855 C C . LEU A 1 109 ? 5.178 -3.370 -0.725 1.00 98.38 109 LEU A C 1
ATOM 857 O O . LEU A 1 109 ? 5.742 -4.257 -0.090 1.00 98.38 109 LEU A O 1
ATOM 861 N N . LEU A 1 110 ? 5.138 -2.098 -0.315 1.00 98.12 110 LEU A N 1
ATOM 862 C CA . LEU A 1 110 ? 5.741 -1.648 0.945 1.00 98.12 110 LEU A CA 1
ATOM 863 C C . LEU A 1 110 ? 5.095 -2.345 2.147 1.00 98.12 110 LEU A C 1
ATOM 865 O O . LEU A 1 110 ? 5.805 -2.874 3.002 1.00 98.12 110 LEU A O 1
ATOM 869 N N . ILE A 1 111 ? 3.762 -2.418 2.172 1.00 95.81 111 ILE A N 1
ATOM 870 C CA . ILE A 1 111 ? 2.999 -3.083 3.236 1.00 95.81 111 ILE A CA 1
ATOM 871 C C . ILE A 1 111 ? 3.334 -4.577 3.282 1.00 95.81 111 ILE A C 1
ATOM 873 O O . ILE A 1 111 ? 3.713 -5.088 4.334 1.00 95.81 111 ILE A O 1
ATOM 877 N N . GLY A 1 112 ? 3.288 -5.270 2.139 1.00 96.12 112 GLY A N 1
ATOM 878 C CA . GLY A 1 112 ? 3.643 -6.690 2.048 1.00 96.12 112 GLY A CA 1
ATOM 879 C C . GLY A 1 112 ? 5.106 -6.980 2.405 1.00 96.12 112 GLY A C 1
ATOM 880 O O . GLY A 1 112 ? 5.426 -8.062 2.892 1.00 96.12 112 GLY A O 1
ATOM 881 N N . ALA A 1 113 ? 6.006 -6.011 2.216 1.00 97.81 113 ALA A N 1
ATOM 882 C CA . ALA A 1 113 ? 7.406 -6.105 2.628 1.00 97.81 113 ALA A CA 1
ATOM 883 C C . ALA A 1 113 ? 7.639 -5.788 4.120 1.00 97.81 113 ALA A C 1
ATOM 885 O O . ALA A 1 113 ? 8.783 -5.883 4.578 1.00 97.81 113 ALA A O 1
ATOM 886 N N . GLY A 1 114 ? 6.597 -5.392 4.864 1.00 96.06 114 GLY A N 1
ATOM 887 C CA . GLY A 1 114 ? 6.689 -4.932 6.253 1.00 96.06 114 GLY A CA 1
ATOM 888 C C . GLY A 1 114 ? 7.333 -3.548 6.408 1.00 96.06 114 GLY A C 1
ATOM 889 O O . GLY A 1 114 ? 7.752 -3.177 7.500 1.00 96.06 114 GLY A O 1
ATOM 890 N N . GLN A 1 115 ? 7.446 -2.771 5.329 1.00 96.62 115 GLN A N 1
ATOM 891 C CA . GLN A 1 115 ? 8.085 -1.451 5.307 1.00 96.62 115 GLN A CA 1
ATOM 892 C C . GLN A 1 115 ? 7.072 -0.342 5.631 1.00 96.62 115 GLN A C 1
ATOM 894 O O . GLN A 1 115 ? 6.882 0.591 4.853 1.00 96.62 115 GLN A O 1
ATOM 899 N N . ILE A 1 116 ? 6.407 -0.452 6.785 1.00 95.12 116 ILE A N 1
ATOM 900 C CA . ILE A 1 116 ? 5.264 0.401 7.155 1.00 95.12 116 ILE A CA 1
ATOM 901 C C . ILE A 1 116 ? 5.656 1.878 7.295 1.00 95.12 116 ILE A C 1
ATOM 903 O O . ILE A 1 116 ? 4.971 2.737 6.749 1.00 95.12 116 ILE A O 1
ATOM 907 N N . ALA A 1 117 ? 6.788 2.181 7.940 1.00 93.44 117 ALA A N 1
ATOM 908 C CA . ALA A 1 117 ? 7.281 3.559 8.058 1.00 93.44 117 ALA A CA 1
ATOM 909 C C . ALA A 1 117 ? 7.480 4.214 6.678 1.00 93.44 117 ALA A C 1
ATOM 911 O O . ALA A 1 117 ? 6.984 5.308 6.426 1.00 93.44 117 ALA A O 1
ATOM 912 N N . GLN A 1 118 ? 8.093 3.487 5.736 1.00 94.44 118 GLN A N 1
ATOM 913 C CA . GLN A 1 118 ? 8.286 3.976 4.367 1.00 94.44 118 GLN A CA 1
ATOM 914 C C . GLN A 1 118 ? 6.964 4.143 3.612 1.00 94.44 118 GLN A C 1
ATOM 916 O O . GLN A 1 118 ? 6.872 5.009 2.748 1.00 94.44 118 GLN A O 1
ATOM 921 N N . ALA A 1 119 ? 5.940 3.333 3.908 1.00 96.44 119 ALA A N 1
ATOM 922 C CA . ALA A 1 119 ? 4.616 3.508 3.316 1.00 96.44 119 ALA A CA 1
ATOM 923 C C . ALA A 1 119 ? 3.989 4.845 3.736 1.00 96.44 119 ALA A C 1
ATOM 925 O O . ALA A 1 119 ? 3.433 5.539 2.887 1.00 96.44 119 ALA A O 1
ATOM 926 N N . PHE A 1 120 ? 4.133 5.243 5.003 1.00 95.19 120 PHE A N 1
ATOM 927 C CA . PHE A 1 120 ? 3.668 6.552 5.461 1.00 95.19 120 PHE A CA 1
ATOM 928 C C . PHE A 1 120 ? 4.496 7.715 4.904 1.00 95.19 120 PHE A C 1
ATOM 930 O O . PHE A 1 120 ? 3.918 8.704 4.456 1.00 95.19 120 PHE A O 1
ATOM 937 N N . GLU A 1 121 ? 5.826 7.596 4.880 1.00 92.69 121 GLU A N 1
ATOM 938 C CA . GLU A 1 121 ? 6.707 8.606 4.273 1.00 92.69 121 GLU A CA 1
ATOM 939 C C . GLU A 1 121 ? 6.358 8.825 2.795 1.00 92.69 121 GLU A C 1
ATOM 941 O O . GLU A 1 121 ? 6.103 9.949 2.371 1.00 92.69 121 GLU A O 1
ATOM 946 N N . CYS A 1 122 ? 6.240 7.739 2.021 1.00 93.62 122 CYS A N 1
ATOM 947 C CA . CYS A 1 122 ? 5.855 7.825 0.613 1.00 93.62 122 CYS A CA 1
ATOM 948 C C . CYS A 1 122 ? 4.467 8.447 0.437 1.00 93.62 122 CYS A C 1
ATOM 950 O O . CYS A 1 122 ? 4.248 9.155 -0.542 1.00 93.62 122 CYS A O 1
ATOM 952 N N . TYR A 1 123 ? 3.535 8.192 1.362 1.00 95.44 123 TYR A N 1
ATOM 953 C CA . TYR A 1 123 ? 2.198 8.780 1.313 1.00 95.44 123 TYR A CA 1
ATOM 954 C C . TYR A 1 123 ? 2.242 10.295 1.471 1.00 95.44 123 TYR A C 1
ATOM 956 O O . TYR A 1 123 ? 1.569 10.976 0.699 1.00 95.44 123 TYR A O 1
ATOM 964 N N . ALA A 1 124 ? 3.063 10.819 2.385 1.00 91.19 124 ALA A N 1
ATOM 965 C CA . ALA A 1 124 ? 3.233 12.260 2.560 1.00 91.19 124 ALA A CA 1
ATOM 966 C C . ALA A 1 124 ? 3.639 12.948 1.243 1.00 91.19 124 ALA A C 1
ATOM 968 O O . ALA A 1 124 ? 3.018 13.935 0.848 1.00 91.19 124 ALA A O 1
ATOM 969 N N . ASP A 1 125 ? 4.592 12.363 0.515 1.00 92.31 125 ASP A N 1
ATOM 970 C CA . ASP A 1 125 ? 5.094 12.915 -0.749 1.00 92.31 125 ASP A CA 1
ATOM 971 C C . ASP A 1 125 ? 4.184 12.609 -1.957 1.00 92.31 125 ASP A C 1
ATOM 973 O O . ASP A 1 125 ? 4.137 13.353 -2.940 1.00 92.31 125 ASP A O 1
ATOM 977 N N . GLY A 1 126 ? 3.460 11.489 -1.910 1.00 94.31 126 GLY A N 1
ATOM 978 C CA . GLY A 1 126 ? 2.765 10.902 -3.053 1.00 94.31 126 GLY A CA 1
ATOM 979 C C . GLY A 1 126 ? 1.299 11.298 -3.226 1.00 94.31 126 GLY A C 1
ATOM 980 O O . GLY A 1 126 ? 0.676 10.855 -4.195 1.00 94.31 126 GLY A O 1
ATOM 981 N N . GLN A 1 127 ? 0.721 12.111 -2.331 1.00 94.44 127 GLN A N 1
ATOM 982 C CA . GLN A 1 127 ? -0.729 12.376 -2.318 1.00 94.44 127 GLN A CA 1
ATOM 983 C C . GLN A 1 127 ? -1.263 12.954 -3.634 1.00 94.44 127 GLN A C 1
ATOM 985 O O . GLN A 1 127 ? -2.293 12.505 -4.136 1.00 94.44 127 GLN A O 1
ATOM 990 N N . SER A 1 128 ? -0.558 13.932 -4.215 1.00 95.25 128 SER A N 1
ATOM 991 C CA . SER A 1 128 ? -0.971 14.581 -5.470 1.00 95.25 128 SER A CA 1
ATOM 992 C C . SER A 1 128 ? -1.063 13.579 -6.618 1.00 95.25 128 SER A C 1
ATOM 994 O O . SER A 1 128 ? -1.988 13.616 -7.429 1.00 95.25 128 SER A O 1
ATOM 996 N N . GLU A 1 129 ? -0.124 12.642 -6.670 1.00 96.25 129 GLU A N 1
ATOM 997 C CA . GLU A 1 129 ? -0.064 11.661 -7.741 1.00 96.25 129 GLU A CA 1
ATOM 998 C C . GLU A 1 129 ? -1.122 10.566 -7.569 1.00 96.25 129 GLU A C 1
ATOM 1000 O O . GLU A 1 129 ? -1.844 10.247 -8.513 1.00 96.25 129 GLU A O 1
ATOM 1005 N N . LEU A 1 130 ? -1.317 10.091 -6.337 1.00 96.50 130 LEU A N 1
ATOM 1006 C CA . LEU A 1 130 ? -2.423 9.196 -5.990 1.00 96.50 130 LEU A CA 1
ATOM 1007 C C . LEU A 1 130 ? -3.795 9.820 -6.289 1.00 96.50 130 LEU A C 1
ATOM 1009 O O . LEU A 1 130 ? -4.712 9.123 -6.725 1.00 96.50 130 LEU A O 1
ATOM 1013 N N . GLN A 1 131 ? -3.946 11.131 -6.076 1.00 96.31 131 GLN A N 1
ATOM 1014 C CA . GLN A 1 131 ? -5.180 11.850 -6.387 1.00 96.31 131 GLN A CA 1
ATOM 1015 C C . GLN A 1 131 ? -5.464 11.858 -7.890 1.00 96.31 131 GLN A C 1
ATOM 1017 O O . GLN A 1 131 ? -6.602 11.615 -8.290 1.00 96.31 131 GLN A O 1
ATOM 1022 N N . LYS A 1 132 ? -4.448 12.105 -8.728 1.00 96.81 132 LYS A N 1
ATOM 1023 C CA . LYS A 1 132 ? -4.590 12.066 -10.195 1.00 96.81 132 LYS A CA 1
ATOM 1024 C C . LYS A 1 132 ? -4.971 10.676 -10.697 1.00 96.81 132 LYS A C 1
ATOM 1026 O O . LYS A 1 132 ? -5.749 10.563 -11.637 1.00 96.81 132 LYS A O 1
ATOM 1031 N N . GLN A 1 133 ? -4.437 9.636 -10.062 1.00 94.62 133 GLN A N 1
ATOM 1032 C CA . GLN A 1 133 ? -4.722 8.238 -10.393 1.00 94.62 133 GLN A CA 1
ATOM 1033 C C . GLN A 1 133 ? -6.066 7.746 -9.828 1.00 94.62 133 GLN A C 1
ATOM 1035 O O . GLN A 1 133 ? -6.510 6.655 -10.172 1.00 94.62 133 GLN A O 1
ATOM 1040 N N . GLY A 1 134 ? -6.721 8.531 -8.964 1.00 95.75 134 GLY A N 1
ATOM 1041 C CA . GLY A 1 134 ? -7.983 8.161 -8.321 1.00 95.75 134 GLY A CA 1
ATOM 1042 C C . GLY A 1 134 ? -7.844 7.138 -7.189 1.00 95.75 134 GLY A C 1
ATOM 1043 O O . GLY A 1 134 ? -8.854 6.660 -6.688 1.00 95.75 134 GLY A O 1
ATOM 1044 N N . SER A 1 135 ? -6.622 6.822 -6.756 1.00 95.56 135 SER A N 1
ATOM 1045 C CA . SER A 1 135 ? -6.341 5.778 -5.762 1.00 95.56 135 SER A CA 1
ATOM 1046 C C . SER A 1 135 ? -6.003 6.312 -4.367 1.00 95.56 135 SER A C 1
ATOM 1048 O O . SER A 1 135 ? -5.631 5.544 -3.480 1.00 95.56 135 SER A O 1
ATOM 1050 N N . LEU A 1 136 ? -6.098 7.631 -4.154 1.00 95.56 136 LEU A N 1
ATOM 1051 C CA . LEU A 1 136 ? -5.777 8.258 -2.868 1.00 95.56 136 LEU A CA 1
ATOM 1052 C C . LEU A 1 136 ? -6.640 7.718 -1.724 1.00 95.56 136 LEU A C 1
ATOM 1054 O O . LEU A 1 136 ? -6.110 7.440 -0.653 1.00 95.56 136 LEU A O 1
ATOM 1058 N N . ALA A 1 137 ? -7.948 7.563 -1.944 1.00 93.44 137 ALA A N 1
ATOM 1059 C CA . ALA A 1 137 ? -8.868 7.089 -0.912 1.00 93.44 137 ALA A CA 1
ATOM 1060 C C . ALA A 1 137 ? -8.537 5.656 -0.462 1.00 93.44 137 ALA A C 1
ATOM 1062 O O . ALA A 1 137 ? -8.470 5.403 0.738 1.00 93.44 137 ALA A O 1
ATOM 1063 N N . ASP A 1 138 ? -8.252 4.763 -1.412 1.00 92.75 138 ASP A N 1
ATOM 1064 C CA . ASP A 1 138 ? -7.940 3.356 -1.135 1.00 92.75 138 ASP A CA 1
ATOM 1065 C C . ASP A 1 138 ? -6.626 3.209 -0.358 1.00 92.75 138 ASP A C 1
ATOM 1067 O O . ASP A 1 138 ? -6.543 2.457 0.614 1.00 92.75 138 ASP A O 1
ATOM 1071 N N . VAL A 1 139 ? -5.589 3.959 -0.752 1.00 96.19 139 VAL A N 1
ATOM 1072 C CA . VAL A 1 139 ? -4.313 3.982 -0.018 1.00 96.19 139 VAL A CA 1
ATOM 1073 C C . VAL A 1 139 ? -4.512 4.571 1.377 1.00 96.19 139 VAL A C 1
ATOM 1075 O O . VAL A 1 139 ? -3.993 4.030 2.351 1.00 96.19 139 VAL A O 1
ATOM 1078 N N . ARG A 1 140 ? -5.303 5.643 1.498 1.00 95.88 140 ARG A N 1
ATOM 1079 C CA . ARG A 1 140 ? -5.593 6.276 2.786 1.00 95.88 140 ARG A CA 1
ATOM 1080 C C . ARG A 1 140 ? -6.310 5.320 3.739 1.00 95.88 140 ARG A C 1
ATOM 1082 O O . ARG A 1 140 ? -5.954 5.264 4.909 1.00 95.88 140 ARG A O 1
ATOM 1089 N N . GLU A 1 141 ? -7.270 4.537 3.256 1.00 95.50 141 GLU A N 1
ATOM 1090 C CA . GLU A 1 141 ? -7.953 3.521 4.066 1.00 95.50 141 GLU A CA 1
ATOM 1091 C C . GLU A 1 141 ? -6.987 2.432 4.569 1.00 95.50 141 GLU A C 1
ATOM 1093 O O . GLU A 1 141 ? -7.018 2.074 5.747 1.00 95.50 141 GLU A O 1
ATOM 1098 N N . GLN A 1 142 ? -6.070 1.954 3.719 1.00 95.56 142 GLN A N 1
ATOM 1099 C CA . GLN A 1 142 ? -5.030 1.002 4.141 1.00 95.56 142 GLN A CA 1
ATOM 1100 C C . GLN A 1 142 ? -4.126 1.584 5.230 1.00 95.56 142 GLN A C 1
ATOM 1102 O O . GLN A 1 142 ? -3.825 0.914 6.220 1.00 95.56 142 GLN A O 1
ATOM 1107 N N . LEU A 1 143 ? -3.721 2.842 5.074 1.00 96.88 143 LEU A N 1
ATOM 1108 C CA . LEU A 1 143 ? -2.881 3.527 6.051 1.00 96.88 143 LEU A CA 1
ATOM 1109 C C . LEU A 1 143 ? -3.619 3.827 7.362 1.00 96.88 143 LEU A C 1
ATOM 1111 O O . LEU A 1 143 ? -2.988 3.771 8.411 1.00 96.88 143 LEU A O 1
ATOM 1115 N N . ALA A 1 144 ? -4.935 4.057 7.335 1.00 97.31 144 ALA A N 1
ATOM 1116 C CA . ALA A 1 144 ? -5.755 4.185 8.543 1.00 97.31 144 ALA A CA 1
ATOM 1117 C C . ALA A 1 144 ? -5.788 2.892 9.371 1.00 97.31 144 ALA A C 1
ATOM 1119 O O . ALA A 1 144 ? -5.614 2.918 10.589 1.00 97.31 144 ALA A O 1
ATOM 1120 N N . ALA A 1 145 ? -5.969 1.735 8.729 1.00 96.56 145 ALA A N 1
ATOM 1121 C CA . ALA A 1 145 ? -5.878 0.460 9.440 1.00 96.56 145 ALA A CA 1
ATOM 1122 C C . ALA A 1 145 ? -4.471 0.263 10.041 1.00 96.56 145 ALA A C 1
ATOM 1124 O O . ALA A 1 145 ? -4.324 -0.114 11.206 1.00 96.56 145 ALA A O 1
ATOM 1125 N N . LEU A 1 146 ? -3.426 0.591 9.273 1.00 96.31 146 LEU A N 1
ATOM 1126 C CA . LEU A 1 146 ? -2.038 0.465 9.718 1.00 96.31 146 LEU A CA 1
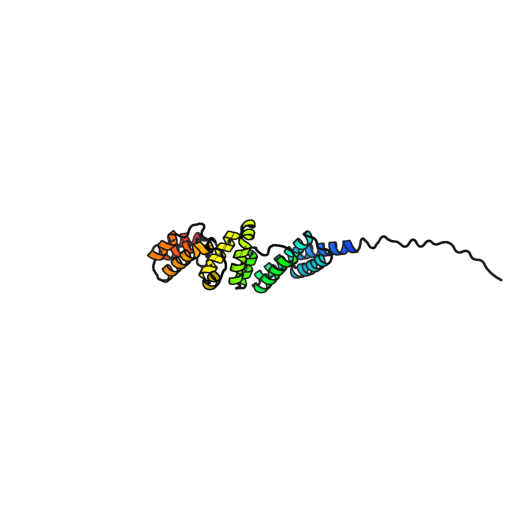ATOM 1127 C C . LEU A 1 146 ? -1.655 1.445 10.827 1.00 96.31 146 LEU A C 1
ATOM 1129 O O . LEU A 1 146 ? -0.843 1.069 11.671 1.00 96.31 146 LEU A O 1
ATOM 1133 N N . SER A 1 147 ? -2.222 2.653 10.863 1.00 97.19 147 SER A N 1
ATOM 1134 C CA . SER A 1 147 ? -1.920 3.642 11.903 1.00 97.19 147 SER A CA 1
ATOM 1135 C C . SER A 1 147 ? -2.415 3.185 13.270 1.00 97.19 147 SER A C 1
ATOM 1137 O O . SER A 1 147 ? -1.764 3.445 14.276 1.00 97.19 147 SER A O 1
ATOM 1139 N N . LEU A 1 148 ? -3.541 2.466 13.319 1.00 96.69 148 LEU A N 1
ATOM 1140 C CA . LEU A 1 148 ? -4.058 1.878 14.559 1.00 96.69 148 LEU A CA 1
ATOM 1141 C C . LEU A 1 148 ? -3.215 0.691 15.025 1.00 96.69 148 LEU A C 1
ATOM 1143 O O . LEU A 1 148 ? -2.986 0.538 16.220 1.00 96.69 148 LEU A O 1
ATOM 1147 N N . ALA A 1 149 ? -2.730 -0.127 14.089 1.00 94.06 149 ALA A N 1
ATOM 1148 C CA . ALA A 1 149 ? -1.863 -1.261 14.398 1.00 94.06 149 ALA A CA 1
ATOM 1149 C C . ALA A 1 149 ? -0.412 -0.852 14.722 1.00 94.06 149 ALA A C 1
ATOM 1151 O O . ALA A 1 149 ? 0.298 -1.598 15.389 1.00 94.06 149 ALA A O 1
ATOM 1152 N N . ASN A 1 150 ? 0.042 0.314 14.245 1.00 94.56 150 ASN A N 1
ATOM 1153 C CA . ASN A 1 150 ? 1.419 0.800 14.380 1.00 94.56 150 ASN A CA 1
ATOM 1154 C C . ASN A 1 150 ? 1.440 2.291 14.778 1.00 94.56 150 ASN A C 1
ATOM 1156 O O . ASN A 1 150 ? 1.934 3.123 14.008 1.00 94.56 150 ASN A O 1
ATOM 1160 N N . PRO A 1 151 ? 0.909 2.654 15.960 1.00 93.56 151 PRO A N 1
ATOM 1161 C CA . PRO A 1 151 ? 0.757 4.051 16.364 1.00 93.56 151 PRO A CA 1
ATOM 1162 C C . PRO A 1 151 ? 2.094 4.794 16.452 1.00 93.56 151 PRO A C 1
ATOM 1164 O O . PRO A 1 151 ? 2.156 5.953 16.059 1.00 93.56 151 PRO A O 1
ATOM 1167 N N . ASP A 1 152 ? 3.174 4.131 16.875 1.00 91.88 152 ASP A N 1
ATOM 1168 C CA . ASP A 1 152 ? 4.504 4.752 16.965 1.00 91.88 152 ASP A CA 1
ATOM 1169 C C . ASP A 1 152 ? 5.084 5.063 15.580 1.00 91.88 152 ASP A C 1
ATOM 1171 O O . ASP A 1 152 ? 5.627 6.143 15.349 1.00 91.88 152 ASP A O 1
ATOM 1175 N N . ALA A 1 153 ? 4.922 4.138 14.626 1.00 91.25 153 ALA A N 1
ATOM 1176 C CA . ALA A 1 153 ? 5.356 4.350 13.248 1.00 91.25 153 ALA A CA 1
ATOM 1177 C C . ALA A 1 153 ? 4.561 5.475 12.577 1.00 91.25 153 ALA A C 1
ATOM 1179 O O . ALA A 1 153 ? 5.133 6.227 11.797 1.00 91.25 153 ALA A O 1
ATOM 1180 N N . PHE A 1 154 ? 3.267 5.601 12.892 1.00 94.69 154 PHE A N 1
ATOM 1181 C CA . PHE A 1 154 ? 2.420 6.694 12.420 1.00 94.69 154 PHE A CA 1
ATOM 1182 C C . PHE A 1 154 ? 2.772 8.038 13.080 1.00 94.69 154 PHE A C 1
ATOM 1184 O O . PHE A 1 154 ? 2.843 9.060 12.401 1.00 94.69 154 PHE A O 1
ATOM 1191 N N . ALA A 1 155 ? 3.052 8.045 14.384 1.00 91.62 155 ALA A N 1
ATOM 1192 C CA . ALA A 1 155 ? 3.448 9.247 15.117 1.00 91.62 155 ALA A CA 1
ATOM 1193 C C . ALA A 1 155 ? 4.810 9.800 14.665 1.00 91.62 155 ALA A C 1
ATOM 1195 O O . ALA A 1 155 ? 5.037 11.003 14.739 1.00 91.62 155 ALA A O 1
ATOM 1196 N N . ALA A 1 156 ? 5.704 8.939 14.168 1.00 90.12 156 ALA A N 1
ATOM 1197 C CA . ALA A 1 156 ? 6.996 9.336 13.610 1.00 90.12 156 ALA A CA 1
ATOM 1198 C C . ALA A 1 156 ? 6.907 9.963 12.202 1.00 90.12 156 ALA A C 1
ATOM 1200 O O . ALA A 1 156 ? 7.930 10.352 11.638 1.00 90.12 156 ALA A O 1
ATOM 1201 N N . THR A 1 157 ? 5.714 10.033 11.606 1.00 87.88 157 THR A N 1
ATOM 1202 C CA . THR A 1 157 ? 5.526 10.579 10.256 1.00 87.88 157 THR A CA 1
ATOM 1203 C C . THR A 1 157 ? 5.516 12.105 10.263 1.00 87.88 157 THR A C 1
ATOM 1205 O O . THR A 1 157 ? 5.066 12.735 11.214 1.00 87.88 157 THR A O 1
ATOM 1208 N N . ASN A 1 158 ? 5.950 12.711 9.157 1.00 85.94 158 ASN A N 1
ATOM 1209 C CA . ASN A 1 158 ? 5.899 14.163 8.955 1.00 85.94 158 ASN A CA 1
ATOM 1210 C C . ASN A 1 158 ? 4.626 14.602 8.212 1.00 85.94 158 ASN A C 1
ATOM 1212 O O . ASN A 1 158 ? 4.675 15.497 7.367 1.00 85.94 158 ASN A O 1
ATOM 1216 N N . LEU A 1 159 ? 3.492 13.942 8.466 1.00 90.62 159 LEU A N 1
ATOM 1217 C CA . LEU A 1 159 ? 2.231 14.334 7.838 1.00 90.62 159 LEU A CA 1
ATOM 1218 C C . LEU A 1 159 ? 1.733 15.676 8.399 1.00 90.62 159 LEU A C 1
ATOM 1220 O O . LEU A 1 159 ? 1.847 15.917 9.603 1.00 90.62 159 LEU A O 1
ATOM 1224 N N . PRO A 1 160 ? 1.171 16.552 7.546 1.00 90.00 160 PRO A N 1
ATOM 1225 C CA . PRO A 1 160 ? 0.613 17.818 8.000 1.00 90.00 160 PRO A CA 1
ATOM 1226 C C . PRO A 1 160 ? -0.597 17.582 8.913 1.00 90.00 160 PRO A C 1
ATOM 1228 O O . PRO A 1 160 ? -1.341 16.615 8.737 1.00 90.00 160 PRO A O 1
ATOM 1231 N N . ALA A 1 161 ? -0.820 18.488 9.868 1.00 88.62 161 ALA A N 1
ATOM 1232 C CA . ALA A 1 161 ? -1.920 18.385 10.832 1.00 88.62 161 ALA A CA 1
ATOM 1233 C C . ALA A 1 161 ? -3.305 18.408 10.159 1.00 88.62 161 ALA A C 1
ATOM 1235 O O . ALA A 1 161 ? -4.276 17.884 10.700 1.00 88.62 161 ALA A O 1
ATOM 1236 N N . GLU A 1 162 ? -3.386 19.001 8.970 1.00 89.88 162 GLU A N 1
ATOM 1237 C CA . GLU A 1 162 ? -4.584 19.092 8.143 1.00 89.88 162 GLU A CA 1
ATOM 1238 C C . GLU A 1 162 ? -4.874 17.805 7.350 1.00 89.88 162 GLU A C 1
ATOM 1240 O O . GLU A 1 162 ? -5.934 17.704 6.723 1.00 89.88 162 GLU A O 1
ATOM 1245 N N . ASP A 1 163 ? -3.963 16.822 7.339 1.00 93.12 163 ASP A N 1
ATOM 1246 C CA . ASP A 1 163 ? -4.227 15.538 6.691 1.00 93.12 163 ASP A CA 1
ATOM 1247 C C . ASP A 1 163 ? -5.380 14.817 7.403 1.00 93.12 163 ASP A C 1
ATOM 1249 O O . ASP A 1 163 ? -5.416 14.699 8.628 1.00 93.12 163 ASP A O 1
ATOM 1253 N N . VAL A 1 164 ? -6.328 14.294 6.622 1.00 93.19 164 VAL A N 1
ATOM 1254 C CA . VAL A 1 164 ? -7.522 13.616 7.149 1.00 93.19 164 VAL A CA 1
ATOM 1255 C C . VAL A 1 164 ? -7.157 12.409 8.022 1.00 93.19 164 VAL A C 1
ATOM 1257 O O . VAL A 1 164 ? -7.859 12.140 8.994 1.00 93.19 164 VAL A O 1
ATOM 1260 N N . LEU A 1 165 ? -6.068 11.689 7.718 1.00 94.75 165 LEU A N 1
ATOM 1261 C CA . LEU A 1 165 ? -5.584 10.613 8.587 1.00 94.75 165 LEU A CA 1
ATOM 1262 C C . LEU A 1 165 ? -5.169 11.148 9.951 1.00 94.75 165 LEU A C 1
ATOM 1264 O O . LEU A 1 165 ? -5.548 10.565 10.961 1.00 94.75 165 LEU A O 1
ATOM 1268 N N . VAL A 1 166 ? -4.419 12.249 9.978 1.00 95.25 166 VAL A N 1
ATOM 1269 C CA . VAL A 1 166 ? -3.933 12.866 11.218 1.00 95.25 166 VAL A CA 1
ATOM 1270 C C . VAL A 1 166 ? -5.101 13.414 12.035 1.00 95.25 166 VAL A C 1
ATOM 1272 O O . VAL A 1 166 ? -5.173 13.157 13.235 1.00 95.25 166 VAL A O 1
ATOM 1275 N N . GLY A 1 167 ? -6.047 14.100 11.388 1.00 94.44 167 GLY A N 1
ATOM 1276 C CA . GLY A 1 167 ? -7.219 14.673 12.051 1.00 94.44 167 GLY A CA 1
ATOM 1277 C C . GLY A 1 167 ? -8.174 13.628 12.640 1.00 94.44 167 GLY A C 1
ATOM 1278 O O . GLY A 1 167 ? -8.632 13.783 13.773 1.00 94.44 167 GLY A O 1
ATOM 1279 N N . ASP A 1 168 ? -8.456 12.544 11.910 1.00 96.00 168 ASP A N 1
ATOM 1280 C CA . ASP A 1 168 ? -9.425 11.533 12.356 1.00 96.00 168 ASP A CA 1
ATOM 1281 C C . ASP A 1 168 ? -8.810 10.474 13.294 1.00 96.00 168 ASP A C 1
ATOM 1283 O O . ASP A 1 168 ? -9.537 9.843 14.072 1.00 96.00 168 ASP A O 1
ATOM 1287 N N . PHE A 1 169 ? -7.486 10.271 13.256 1.00 97.12 169 PHE A N 1
ATOM 1288 C CA . PHE A 1 169 ? -6.805 9.215 14.015 1.00 97.12 169 PHE A CA 1
ATOM 1289 C C . PHE A 1 169 ? -7.055 9.259 15.533 1.00 97.12 169 PHE A C 1
ATOM 1291 O O . PHE A 1 169 ? -7.396 8.207 16.080 1.00 97.12 169 PHE A O 1
ATOM 1298 N N . PRO A 1 170 ? -6.961 10.408 16.240 1.00 96.75 170 PRO A N 1
ATOM 1299 C CA . PRO A 1 170 ? -7.216 10.454 17.682 1.00 96.75 170 PRO A CA 1
ATOM 1300 C C . PRO A 1 170 ? -8.613 9.953 18.059 1.00 96.75 170 PRO A C 1
ATOM 1302 O O . PRO A 1 170 ? -8.762 9.207 19.024 1.00 96.75 170 PRO A O 1
ATOM 1305 N N . THR A 1 171 ? -9.626 10.297 17.258 1.00 97.38 171 THR A N 1
ATOM 1306 C CA . THR A 1 171 ? -11.010 9.843 17.461 1.00 97.38 171 THR A CA 1
ATOM 1307 C C . THR A 1 171 ? -11.127 8.332 17.258 1.00 97.38 171 THR A C 1
ATOM 1309 O O . THR A 1 171 ? -11.745 7.637 18.065 1.00 97.38 171 THR A O 1
ATOM 1312 N N . ALA A 1 172 ? -10.524 7.802 16.188 1.00 97.75 172 ALA A N 1
ATOM 1313 C CA . ALA A 1 172 ? -10.534 6.369 15.900 1.00 97.75 172 ALA A CA 1
ATOM 1314 C C . ALA A 1 172 ? -9.811 5.558 16.987 1.00 97.75 172 ALA A C 1
ATOM 1316 O O . ALA A 1 172 ? -10.325 4.532 17.436 1.00 97.75 172 ALA A O 1
ATOM 1317 N N . LYS A 1 173 ? -8.657 6.050 17.452 1.00 98.00 173 LYS A N 1
ATOM 1318 C CA . LYS A 1 173 ? -7.882 5.454 18.545 1.00 98.00 173 LYS A CA 1
ATOM 1319 C C . LYS A 1 173 ? -8.677 5.451 19.851 1.00 98.00 173 LYS A C 1
ATOM 1321 O O . LYS A 1 173 ? -8.815 4.394 20.455 1.00 98.00 173 LYS A O 1
ATOM 1326 N N . ALA A 1 174 ? -9.275 6.581 20.228 1.00 98.00 174 ALA A N 1
ATOM 1327 C CA . ALA A 1 174 ? -10.092 6.683 21.437 1.00 98.00 174 ALA A CA 1
ATOM 1328 C C . ALA A 1 174 ? -11.326 5.762 21.397 1.00 98.00 174 ALA A C 1
ATOM 1330 O O . ALA A 1 174 ? -11.676 5.155 22.406 1.00 98.00 174 ALA A O 1
ATOM 1331 N N . ALA A 1 175 ? -11.978 5.619 20.235 1.00 97.88 175 ALA A N 1
ATOM 1332 C CA . ALA A 1 175 ? -13.097 4.689 20.074 1.00 97.88 175 ALA A CA 1
ATOM 1333 C C . ALA A 1 175 ? -12.671 3.228 20.295 1.00 97.88 175 ALA A C 1
ATOM 1335 O O . ALA A 1 175 ? -13.373 2.477 20.970 1.00 97.88 175 ALA A O 1
ATOM 1336 N N . LEU A 1 176 ? -11.521 2.835 19.735 1.00 96.94 176 LEU A N 1
ATOM 1337 C CA . LEU A 1 176 ? -10.966 1.492 19.894 1.00 96.94 176 LEU A CA 1
ATOM 1338 C C . LEU A 1 176 ? -10.509 1.228 21.337 1.00 96.94 176 LEU A C 1
ATOM 1340 O O . LEU A 1 176 ? -10.764 0.155 21.873 1.00 96.94 176 LEU A O 1
ATOM 1344 N N . GLU A 1 177 ? -9.877 2.204 21.986 1.00 97.44 177 GLU A N 1
ATOM 1345 C CA . GLU A 1 177 ? -9.478 2.110 23.395 1.00 97.44 177 GLU A CA 1
ATOM 1346 C C . GLU A 1 177 ? -10.689 1.961 24.323 1.00 97.44 177 GLU A C 1
ATOM 1348 O O . GLU A 1 177 ? -10.676 1.104 25.205 1.00 97.44 177 GLU A O 1
ATOM 1353 N N . ALA A 1 178 ? -11.758 2.731 24.091 1.00 97.81 178 ALA A N 1
ATOM 1354 C CA . ALA A 1 178 ? -13.003 2.616 24.847 1.00 97.81 178 ALA A CA 1
ATOM 1355 C C . ALA A 1 178 ? -13.650 1.232 24.687 1.00 97.81 178 ALA A C 1
ATOM 1357 O O . ALA A 1 178 ? -14.069 0.636 25.677 1.00 97.81 178 ALA A O 1
ATOM 1358 N N . TYR A 1 179 ? -13.659 0.684 23.466 1.00 96.12 179 TYR A N 1
ATOM 1359 C CA . TYR A 1 179 ? -14.094 -0.692 23.221 1.00 96.12 179 TYR A CA 1
ATOM 1360 C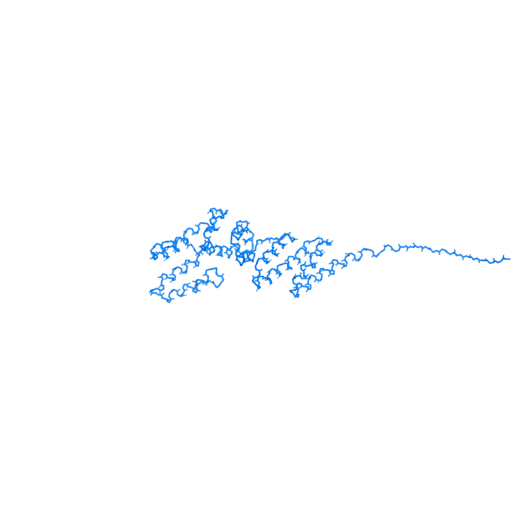 C . TYR A 1 179 ? -13.272 -1.703 24.031 1.00 96.12 179 TYR A C 1
ATOM 1362 O O . TYR A 1 179 ? -13.834 -2.534 24.741 1.00 96.12 179 TYR A O 1
ATOM 1370 N N . CYS A 1 180 ? -11.940 -1.604 23.982 1.00 95.56 180 CYS A N 1
ATOM 1371 C CA . CYS A 1 180 ? -11.049 -2.487 24.738 1.00 95.56 180 CYS A CA 1
ATOM 1372 C C . CYS A 1 180 ? -11.233 -2.368 26.261 1.00 95.56 180 CYS A C 1
ATOM 1374 O O . CYS A 1 180 ? -10.998 -3.337 26.980 1.00 95.56 180 CYS A O 1
ATOM 1376 N N . ALA A 1 181 ? -11.653 -1.200 26.752 1.00 96.88 181 ALA A N 1
ATOM 1377 C CA . ALA A 1 181 ? -11.961 -0.958 28.160 1.00 96.88 181 ALA A CA 1
ATOM 1378 C C . ALA A 1 181 ? -13.384 -1.389 28.570 1.00 96.88 181 ALA A C 1
ATOM 1380 O O . ALA A 1 181 ? -13.706 -1.349 29.757 1.00 96.88 181 ALA A O 1
ATOM 1381 N N . GLY A 1 182 ? -14.237 -1.788 27.619 1.00 95.62 182 GLY A N 1
ATOM 1382 C CA . GLY A 1 182 ? -15.650 -2.090 27.864 1.00 95.62 182 GLY A CA 1
ATOM 1383 C C . GLY A 1 182 ? -16.519 -0.856 28.145 1.00 95.62 182 GLY A C 1
ATOM 1384 O O . GLY A 1 182 ? -17.602 -0.991 28.711 1.00 95.62 182 GLY A O 1
ATOM 1385 N N . ASP A 1 183 ? -16.059 0.346 27.781 1.00 96.94 183 ASP A N 1
ATOM 1386 C CA . ASP A 1 183 ? -16.816 1.592 27.941 1.00 96.94 183 ASP A CA 1
ATOM 1387 C C . ASP A 1 183 ? -17.627 1.900 26.674 1.00 96.94 183 ASP A C 1
ATOM 1389 O O . ASP A 1 183 ? -17.242 2.688 25.799 1.00 96.94 183 ASP A O 1
ATOM 1393 N N . ASP A 1 184 ? -18.792 1.263 26.585 1.00 95.44 184 ASP A N 1
ATOM 1394 C CA . ASP A 1 184 ? -19.712 1.410 25.457 1.00 95.44 184 ASP A CA 1
ATOM 1395 C C . ASP A 1 184 ? -20.185 2.856 25.257 1.00 95.44 184 ASP A C 1
ATOM 1397 O O . ASP A 1 184 ? -20.412 3.292 24.121 1.00 95.44 184 ASP A O 1
ATOM 1401 N N . GLN A 1 185 ? -20.332 3.624 26.341 1.00 95.56 185 GLN A N 1
ATOM 1402 C CA . GLN A 1 185 ? -20.797 5.005 26.272 1.00 95.56 185 GLN A CA 1
ATOM 1403 C C . GLN A 1 185 ? -19.722 5.908 25.663 1.00 95.56 185 GLN A C 1
ATOM 1405 O O . GLN A 1 185 ? -20.025 6.675 24.740 1.00 95.56 185 GLN A O 1
ATOM 1410 N N . ALA A 1 186 ? -18.477 5.801 26.134 1.00 97.00 186 ALA A N 1
ATOM 1411 C CA . ALA A 1 186 ? -17.352 6.535 25.567 1.00 97.00 186 ALA A CA 1
ATOM 1412 C C . ALA A 1 186 ? -17.113 6.136 24.106 1.00 97.00 186 ALA A C 1
ATOM 1414 O O . ALA A 1 186 ? -16.974 7.012 23.248 1.00 97.00 186 ALA A O 1
ATOM 1415 N N . MET A 1 187 ? -17.173 4.837 23.787 1.00 96.69 187 MET A N 1
ATOM 1416 C CA . MET A 1 187 ? -17.061 4.361 22.408 1.00 96.69 187 MET A CA 1
ATOM 1417 C C . MET A 1 187 ? -18.127 5.020 21.520 1.00 96.69 187 MET A C 1
ATOM 1419 O O . MET A 1 187 ? -17.793 5.648 20.513 1.00 96.69 187 MET A O 1
ATOM 1423 N N . GLN A 1 188 ? -19.411 4.954 21.892 1.00 95.06 188 GLN A N 1
ATOM 1424 C CA . GLN A 1 188 ? -20.493 5.562 21.108 1.00 95.06 188 GLN A CA 1
ATOM 1425 C C . GLN A 1 188 ? -20.315 7.070 20.901 1.00 95.06 188 GLN A C 1
ATOM 1427 O O . GLN A 1 188 ? -20.681 7.580 19.837 1.00 95.06 188 GLN A O 1
ATOM 1432 N N . GLN A 1 189 ? -19.786 7.791 21.893 1.00 96.38 189 GLN A N 1
ATOM 1433 C CA . GLN A 1 189 ? -19.489 9.218 21.764 1.00 96.38 189 GLN A CA 1
ATOM 1434 C C . GLN A 1 189 ? -18.434 9.458 20.682 1.00 96.38 189 GLN A C 1
ATOM 1436 O O . GLN A 1 189 ? -18.695 10.225 19.755 1.00 96.38 189 GLN A O 1
ATOM 1441 N N . GLN A 1 190 ? -17.312 8.735 20.719 1.00 97.19 190 GLN A N 1
ATOM 1442 C CA . GLN A 1 190 ? -16.254 8.861 19.710 1.00 97.19 190 GLN A CA 1
ATOM 1443 C C . GLN A 1 190 ? -16.755 8.505 18.300 1.00 97.19 190 GLN A C 1
ATOM 1445 O O . GLN A 1 190 ? -16.515 9.232 17.334 1.00 97.19 190 GLN A O 1
ATOM 1450 N N . LEU A 1 191 ? -17.567 7.450 18.164 1.00 94.88 191 LEU A N 1
ATOM 1451 C CA . LEU A 1 191 ? -18.119 7.019 16.872 1.00 94.88 191 LEU A CA 1
ATOM 1452 C C . LEU A 1 191 ? -19.067 8.037 16.206 1.00 94.88 191 LEU A C 1
ATOM 1454 O O . LEU A 1 191 ? -19.412 7.863 15.029 1.00 94.88 191 LEU A O 1
ATOM 1458 N N . LYS A 1 192 ? -19.535 9.074 16.914 1.00 94.94 192 LYS A N 1
ATOM 1459 C CA . LYS A 1 192 ? -20.314 10.176 16.314 1.00 94.94 192 LYS A CA 1
ATOM 1460 C C . LYS A 1 192 ? -19.436 11.135 15.513 1.00 94.94 192 LYS A C 1
ATOM 1462 O O . LYS A 1 192 ? -19.935 11.730 14.561 1.00 94.94 192 LYS A O 1
ATOM 1467 N N . HIS A 1 193 ? -18.156 11.236 15.859 1.00 95.50 193 HIS A N 1
ATOM 1468 C CA . HIS A 1 193 ? -17.203 12.142 15.221 1.00 95.50 193 HIS A CA 1
ATOM 1469 C C . HIS A 1 193 ? -16.557 11.537 13.963 1.00 95.50 193 HIS A C 1
ATOM 1471 O O . HIS A 1 193 ? -16.114 12.273 13.088 1.00 95.50 193 HIS A O 1
ATOM 1477 N N . ILE A 1 194 ? -16.592 10.208 13.799 1.00 94.62 194 ILE A N 1
ATOM 1478 C CA . ILE A 1 194 ? -16.107 9.534 12.584 1.00 94.62 194 ILE A CA 1
ATOM 1479 C C . ILE A 1 194 ? -17.136 9.676 11.449 1.00 94.62 194 ILE A C 1
ATOM 1481 O O . ILE A 1 194 ? -18.187 9.016 11.429 1.00 94.62 194 ILE A O 1
ATOM 1485 N N . SER A 1 195 ? -16.831 10.544 10.482 1.00 93.06 195 SER A N 1
ATOM 1486 C CA . SER A 1 195 ? -17.693 10.814 9.325 1.00 93.06 195 SER A CA 1
ATOM 1487 C C . SER A 1 195 ? -17.715 9.655 8.313 1.00 93.06 195 SER A C 1
ATOM 1489 O O . SER A 1 195 ? -16.861 8.774 8.321 1.00 93.06 195 SER A O 1
ATOM 1491 N N . PHE A 1 196 ? -18.672 9.664 7.378 1.00 89.38 196 PHE A N 1
ATOM 1492 C CA . PHE A 1 196 ? -18.722 8.672 6.289 1.00 89.38 196 PHE A CA 1
ATOM 1493 C C . PHE A 1 196 ? -17.559 8.802 5.284 1.00 89.38 196 PHE A C 1
ATOM 1495 O O . PHE A 1 196 ? -17.250 7.859 4.559 1.00 89.38 196 PHE A O 1
ATOM 1502 N N . ARG A 1 197 ? -16.916 9.975 5.231 1.00 90.94 197 ARG A N 1
ATOM 1503 C CA . ARG A 1 197 ? -15.744 10.233 4.380 1.00 90.94 197 ARG A CA 1
ATOM 1504 C C . ARG A 1 197 ? -14.425 9.920 5.088 1.00 90.94 197 ARG A C 1
ATOM 1506 O O . ARG A 1 197 ? -13.379 10.002 4.452 1.00 90.94 197 ARG A O 1
ATOM 1513 N N . SER A 1 198 ? -14.483 9.585 6.377 1.00 95.19 198 SER A N 1
ATOM 1514 C CA . SER A 1 198 ? -13.312 9.216 7.160 1.00 95.19 198 SER A CA 1
ATOM 1515 C C . SER A 1 198 ? -12.674 7.944 6.601 1.00 95.19 198 SER A C 1
ATOM 1517 O O . SER A 1 198 ? -13.405 7.000 6.276 1.00 95.19 198 SER A O 1
ATOM 1519 N N . PRO A 1 199 ? -11.335 7.854 6.555 1.00 96.50 199 PRO A N 1
ATOM 1520 C CA . PRO A 1 199 ? -10.659 6.603 6.231 1.00 96.50 199 PRO A CA 1
ATOM 1521 C C . PRO A 1 199 ? -10.864 5.527 7.316 1.00 96.50 199 PRO A C 1
ATOM 1523 O O . PRO A 1 199 ? -10.600 4.359 7.067 1.00 96.50 199 PRO A O 1
ATOM 1526 N N . PHE A 1 200 ? -11.410 5.888 8.485 1.00 97.69 200 PHE A N 1
ATOM 1527 C CA . PHE A 1 200 ? -11.783 4.972 9.572 1.00 97.69 200 PHE A CA 1
ATOM 1528 C C . PHE A 1 200 ? -13.272 4.577 9.556 1.00 97.69 200 PHE A C 1
ATOM 1530 O O . PHE A 1 200 ? -13.786 4.015 10.527 1.00 97.69 200 PHE A O 1
ATOM 1537 N N . ARG A 1 201 ? -14.017 4.887 8.483 1.00 96.19 201 ARG A N 1
ATOM 1538 C CA . ARG A 1 201 ? -15.471 4.640 8.426 1.00 96.19 201 ARG A CA 1
ATOM 1539 C C . ARG A 1 201 ? -15.851 3.173 8.648 1.00 96.19 201 ARG A C 1
ATOM 1541 O O . ARG A 1 201 ? -16.893 2.921 9.246 1.00 96.19 201 ARG A O 1
ATOM 1548 N N . ASP A 1 202 ? -15.028 2.225 8.203 1.00 96.19 202 ASP A N 1
ATOM 1549 C CA . ASP A 1 202 ? -15.346 0.797 8.306 1.00 96.19 202 ASP A CA 1
ATOM 1550 C C . ASP A 1 202 ? -14.990 0.238 9.686 1.00 96.19 202 ASP A C 1
ATOM 1552 O O . ASP A 1 202 ? -15.768 -0.543 10.231 1.00 96.19 202 ASP A O 1
ATOM 1556 N N . LEU A 1 203 ? -13.958 0.776 10.351 1.00 96.62 203 LEU A N 1
ATOM 1557 C CA . LEU A 1 203 ? -13.759 0.570 11.791 1.00 96.62 203 LEU A CA 1
ATOM 1558 C C . LEU A 1 203 ? -15.004 0.980 12.587 1.00 96.62 203 LEU A C 1
ATOM 1560 O O . LEU A 1 203 ? -15.461 0.241 13.456 1.00 96.62 203 LEU A O 1
ATOM 1564 N N . ARG A 1 204 ? -15.598 2.138 12.272 1.00 95.94 204 ARG A N 1
ATOM 1565 C CA . ARG A 1 204 ? -16.848 2.576 12.910 1.00 95.94 204 ARG A CA 1
ATOM 1566 C C . ARG A 1 204 ? -17.982 1.568 12.699 1.00 95.94 204 ARG A C 1
ATOM 1568 O O . ARG A 1 204 ? -18.796 1.401 13.606 1.00 95.94 204 ARG A O 1
ATOM 1575 N N . GLN A 1 205 ? -18.077 0.932 11.530 1.00 95.25 205 GLN A N 1
ATOM 1576 C CA . GLN A 1 205 ? -19.094 -0.096 11.277 1.00 95.25 205 GLN A CA 1
ATOM 1577 C C . GLN A 1 205 ? -18.851 -1.348 12.125 1.00 95.25 205 GLN A C 1
ATOM 1579 O O . GLN A 1 205 ? -19.794 -1.830 12.750 1.00 95.25 205 GLN A O 1
ATOM 1584 N N . ILE A 1 206 ? -17.597 -1.800 12.216 1.00 96.56 206 ILE A N 1
ATOM 1585 C CA . ILE A 1 206 ? -17.190 -2.949 13.039 1.00 96.56 206 ILE A CA 1
ATOM 1586 C C . ILE A 1 206 ? -17.501 -2.696 14.513 1.00 96.56 206 ILE A C 1
ATOM 1588 O O . ILE A 1 206 ? -18.206 -3.482 15.136 1.00 96.56 206 ILE A O 1
ATOM 1592 N N . LEU A 1 207 ? -17.054 -1.564 15.064 1.00 96.31 207 LEU A N 1
ATOM 1593 C CA . LEU A 1 207 ? -17.270 -1.235 16.476 1.00 96.31 207 LEU A CA 1
ATOM 1594 C C . LEU A 1 207 ? -18.764 -1.110 16.820 1.00 96.31 207 LEU A C 1
ATOM 1596 O O . LEU A 1 207 ? -19.199 -1.559 17.878 1.00 96.31 207 LEU A O 1
ATOM 1600 N N . LYS A 1 208 ? -19.586 -0.578 15.904 1.00 94.69 208 LYS A N 1
ATOM 1601 C CA . LYS A 1 208 ? -21.051 -0.582 16.069 1.00 94.69 208 LYS A CA 1
ATOM 1602 C C . LYS A 1 208 ? -21.646 -1.987 16.050 1.00 94.69 208 LYS A C 1
ATOM 1604 O O . LYS A 1 208 ? -22.561 -2.251 16.823 1.00 94.69 208 LYS A O 1
ATOM 1609 N N . ALA A 1 209 ? -21.168 -2.858 15.165 1.00 95.62 209 ALA A N 1
ATOM 1610 C CA . ALA A 1 209 ? -21.640 -4.234 15.091 1.00 95.62 209 ALA A CA 1
ATOM 1611 C C . ALA A 1 209 ? -21.297 -5.006 16.371 1.00 95.62 209 ALA A C 1
ATOM 1613 O O . ALA A 1 209 ? -22.166 -5.674 16.923 1.00 95.62 209 ALA A O 1
ATOM 1614 N N . LEU A 1 210 ? -20.073 -4.849 16.884 1.00 94.19 210 LEU A N 1
ATOM 1615 C CA . LEU A 1 210 ? -19.619 -5.480 18.126 1.00 94.19 210 LEU A CA 1
ATOM 1616 C C . LEU A 1 210 ? -20.458 -5.044 19.332 1.00 94.19 210 LEU A C 1
ATOM 1618 O O . LEU A 1 210 ? -20.896 -5.889 20.107 1.00 94.19 210 LEU A O 1
ATOM 1622 N N . LEU A 1 211 ? -20.766 -3.750 19.432 1.00 91.81 211 LEU A N 1
ATOM 1623 C CA . LEU A 1 211 ? -21.656 -3.213 20.462 1.00 91.81 211 LEU A CA 1
ATOM 1624 C C . LEU A 1 211 ? -23.065 -3.833 20.415 1.00 91.81 211 LEU A C 1
ATOM 1626 O O . LEU A 1 211 ? -23.678 -4.090 21.447 1.00 91.81 211 LEU A O 1
ATOM 1630 N N . GLN A 1 212 ? -23.601 -4.046 19.211 1.00 92.44 212 GLN A N 1
ATOM 1631 C CA . GLN A 1 212 ? -24.949 -4.587 19.021 1.00 92.44 212 GLN A CA 1
ATOM 1632 C C . GLN A 1 212 ? -25.007 -6.109 19.155 1.00 92.44 212 GLN A C 1
ATOM 1634 O O . GLN A 1 212 ? -26.064 -6.636 19.480 1.00 92.44 212 GLN A O 1
ATOM 1639 N N . ALA A 1 213 ? -23.901 -6.823 18.942 1.00 90.94 213 ALA A N 1
ATOM 1640 C CA . ALA A 1 213 ? -23.888 -8.280 18.827 1.00 90.94 213 ALA A CA 1
ATOM 1641 C C . ALA A 1 213 ? -24.475 -9.016 20.047 1.00 90.94 213 ALA A C 1
ATOM 1643 O O . ALA A 1 213 ? -25.066 -10.082 19.886 1.00 90.94 213 ALA A O 1
ATOM 1644 N N . SER A 1 214 ? -24.355 -8.442 21.248 1.00 84.75 214 SER A N 1
ATOM 1645 C CA . SER A 1 214 ? -24.895 -9.012 22.491 1.00 84.75 214 SER A CA 1
ATOM 1646 C C . SER A 1 214 ? -26.425 -8.944 22.596 1.00 84.75 214 SER A C 1
ATOM 1648 O O . SER A 1 214 ? -27.019 -9.736 23.325 1.00 84.75 214 SER A O 1
ATOM 1650 N N . SER A 1 215 ? -27.069 -8.021 21.875 1.00 90.38 215 SER A N 1
ATOM 1651 C CA . SER A 1 215 ? -28.515 -7.752 21.949 1.00 90.38 215 SER A CA 1
ATOM 1652 C C . SER A 1 215 ? -29.255 -7.968 20.624 1.00 90.38 215 SER A C 1
ATOM 1654 O O . SER A 1 215 ? -30.438 -8.298 20.636 1.00 90.38 215 SER A O 1
ATOM 1656 N N . ASP A 1 216 ? -28.567 -7.834 19.488 1.00 93.31 216 ASP A N 1
ATOM 1657 C CA . ASP A 1 216 ? -29.084 -8.034 18.134 1.00 93.31 216 ASP A CA 1
ATOM 1658 C C . ASP A 1 216 ? -27.974 -8.533 17.187 1.00 93.31 216 ASP A C 1
ATOM 1660 O O . ASP A 1 216 ? -27.335 -7.781 16.443 1.00 93.31 216 ASP A O 1
ATOM 1664 N N . ALA A 1 217 ? -27.762 -9.850 17.188 1.00 92.31 217 ALA A N 1
ATOM 1665 C CA . ALA A 1 217 ? -26.787 -10.500 16.313 1.00 92.31 217 ALA A CA 1
ATOM 1666 C C . ALA A 1 217 ? -27.126 -10.352 14.813 1.00 92.31 217 ALA A C 1
ATOM 1668 O O . ALA A 1 217 ? -26.226 -10.293 13.970 1.00 92.31 217 ALA A O 1
ATOM 1669 N N . SER A 1 218 ? -28.414 -10.268 14.459 1.00 92.94 218 SER A N 1
ATOM 1670 C CA . SER A 1 218 ? -28.841 -10.093 13.066 1.00 92.94 218 SER A CA 1
ATOM 1671 C C . SER A 1 218 ? -28.507 -8.684 12.571 1.00 92.94 218 SER A C 1
ATOM 1673 O O . SER A 1 218 ? -27.937 -8.527 11.487 1.00 92.94 218 SER A O 1
ATOM 1675 N N . GLY A 1 219 ? -28.800 -7.661 13.377 1.00 92.56 219 GLY A N 1
ATOM 1676 C CA . GLY A 1 219 ? -28.425 -6.274 13.110 1.00 92.56 219 GLY A CA 1
ATOM 1677 C C . GLY A 1 219 ? -26.914 -6.087 12.987 1.00 92.56 219 GLY A C 1
ATOM 1678 O O . GLY A 1 219 ? -26.454 -5.468 12.023 1.00 92.56 219 GLY A O 1
ATOM 1679 N N . ALA A 1 220 ? -26.135 -6.713 13.875 1.00 93.75 220 ALA A N 1
ATOM 1680 C CA . ALA A 1 220 ? -24.675 -6.726 13.784 1.00 93.75 220 ALA A CA 1
ATOM 1681 C C . ALA A 1 220 ? -24.186 -7.310 12.442 1.00 93.75 220 ALA A C 1
ATOM 1683 O O . ALA A 1 220 ? -23.389 -6.679 11.747 1.00 93.75 220 ALA A O 1
ATOM 1684 N N . SER A 1 221 ? -24.731 -8.452 12.003 1.00 93.19 221 SER A N 1
ATOM 1685 C CA . SER A 1 221 ? -24.381 -9.052 10.704 1.00 93.19 221 SER A CA 1
ATOM 1686 C C . SER A 1 221 ? -24.708 -8.138 9.514 1.00 93.19 221 SER A C 1
ATOM 1688 O O . SER A 1 221 ? -23.943 -8.069 8.549 1.00 93.19 221 SER A O 1
ATOM 1690 N N . VAL A 1 222 ? -25.823 -7.401 9.566 1.00 94.56 222 VAL A N 1
ATOM 1691 C CA . VAL A 1 222 ? -26.197 -6.435 8.517 1.00 94.56 222 VAL A CA 1
ATOM 1692 C C . VAL A 1 222 ? -25.196 -5.281 8.424 1.00 94.56 222 VAL A C 1
ATOM 1694 O O . VAL A 1 222 ? -24.943 -4.795 7.322 1.00 94.56 222 VAL A O 1
ATOM 1697 N N . LEU A 1 223 ? -24.625 -4.832 9.545 1.00 93.38 223 LEU A N 1
ATOM 1698 C CA . LEU A 1 223 ? -23.576 -3.810 9.540 1.00 93.38 223 LEU A CA 1
ATOM 1699 C C . LEU A 1 223 ? -22.279 -4.334 8.920 1.00 93.38 223 LEU A C 1
ATOM 1701 O O . LEU A 1 223 ? -21.720 -3.671 8.053 1.00 93.38 223 LEU A O 1
ATOM 1705 N N . LEU A 1 224 ? -21.847 -5.535 9.300 1.00 94.69 224 LEU A N 1
ATOM 1706 C CA . LEU A 1 224 ? -20.603 -6.128 8.797 1.00 94.69 224 LEU A CA 1
ATOM 1707 C C . LEU A 1 224 ? -20.653 -6.383 7.283 1.00 94.69 224 LEU A C 1
ATOM 1709 O O . LEU A 1 224 ? -19.709 -6.072 6.564 1.00 94.69 224 LEU A O 1
ATOM 1713 N N . LYS A 1 225 ? -21.809 -6.810 6.754 1.00 94.31 225 LYS A N 1
ATOM 1714 C CA . LYS A 1 225 ? -22.027 -7.004 5.305 1.00 94.31 225 LYS A CA 1
ATOM 1715 C C . LYS A 1 225 ? -21.889 -5.735 4.455 1.00 94.31 225 LYS A C 1
ATOM 1717 O O . LYS A 1 225 ? -21.799 -5.842 3.234 1.00 94.31 225 LYS A O 1
ATOM 1722 N N . LYS A 1 226 ? -21.918 -4.543 5.059 1.00 92.94 226 LYS A N 1
ATOM 1723 C CA . LYS A 1 226 ? -21.724 -3.270 4.341 1.00 92.94 226 LYS A CA 1
ATOM 1724 C C . LYS A 1 226 ? -20.250 -2.946 4.105 1.00 92.94 226 LYS A C 1
ATOM 1726 O O . LYS A 1 226 ? -19.964 -2.045 3.319 1.00 92.94 226 LYS A O 1
ATOM 1731 N N . ILE A 1 227 ? -19.338 -3.643 4.778 1.00 93.69 227 ILE A N 1
ATOM 1732 C CA . ILE A 1 227 ? -17.898 -3.461 4.611 1.00 93.69 227 ILE A CA 1
ATOM 1733 C C . ILE A 1 227 ? -17.484 -4.191 3.337 1.00 93.69 227 ILE A C 1
ATOM 1735 O O . ILE A 1 227 ? -17.751 -5.381 3.159 1.00 93.69 227 ILE A O 1
ATOM 1739 N N . ALA A 1 228 ? -16.867 -3.460 2.411 1.00 92.06 228 ALA A N 1
ATOM 1740 C CA . ALA A 1 228 ? -16.450 -4.028 1.139 1.00 92.06 228 ALA A CA 1
ATOM 1741 C C . ALA A 1 228 ? -15.326 -5.051 1.348 1.00 92.06 228 ALA A C 1
ATOM 1743 O O . ALA A 1 228 ? -14.420 -4.814 2.138 1.00 92.06 228 ALA A O 1
ATOM 1744 N N . VAL A 1 229 ? -15.314 -6.130 0.558 1.00 90.06 229 VAL A N 1
ATOM 1745 C CA . VAL A 1 229 ? -14.249 -7.160 0.582 1.00 90.06 229 VAL A CA 1
ATOM 1746 C C . VAL A 1 229 ? -12.848 -6.567 0.363 1.00 90.06 229 VAL A C 1
ATOM 1748 O O . VAL A 1 229 ? -11.855 -7.113 0.830 1.00 90.06 229 VAL A O 1
ATOM 1751 N N . GLY A 1 230 ? -12.761 -5.439 -0.349 1.00 87.31 230 GLY A N 1
ATOM 1752 C CA . GLY A 1 230 ? -11.510 -4.713 -0.583 1.00 87.31 230 GLY A CA 1
ATOM 1753 C C . GLY A 1 230 ? -11.100 -3.736 0.525 1.00 87.31 230 GLY A C 1
ATOM 1754 O O . GLY A 1 230 ? -10.035 -3.137 0.405 1.00 87.31 230 GLY A O 1
ATOM 1755 N N . SER A 1 231 ? -11.917 -3.550 1.568 1.00 92.12 231 SER A N 1
ATOM 1756 C CA . SER A 1 231 ? -11.592 -2.668 2.694 1.00 92.12 231 SER A CA 1
ATOM 1757 C C . SER A 1 231 ? -10.386 -3.200 3.464 1.00 92.12 231 SER A C 1
ATOM 1759 O O . SER A 1 231 ? -10.264 -4.403 3.706 1.00 92.12 231 SER A O 1
ATOM 1761 N N . ALA A 1 232 ? -9.532 -2.293 3.937 1.00 93.19 232 ALA A N 1
ATOM 1762 C CA . ALA A 1 232 ? -8.428 -2.646 4.827 1.00 93.19 232 ALA A CA 1
ATOM 1763 C C . ALA A 1 232 ? -8.910 -3.208 6.178 1.00 93.19 232 ALA A C 1
ATOM 1765 O O . ALA A 1 232 ? -8.176 -3.935 6.844 1.00 93.19 232 ALA A O 1
ATOM 1766 N N . PHE A 1 233 ? -10.150 -2.897 6.560 1.00 94.56 233 PHE A N 1
ATOM 1767 C CA . PHE A 1 233 ? -10.788 -3.382 7.779 1.00 94.56 233 PHE A CA 1
ATOM 1768 C C . PHE A 1 233 ? -11.593 -4.671 7.565 1.00 94.56 233 PHE A C 1
ATOM 1770 O O . PHE A 1 233 ? -12.005 -5.285 8.544 1.00 94.56 233 PHE A O 1
ATOM 1777 N N . TYR A 1 234 ? -11.786 -5.121 6.319 1.00 93.81 234 TYR A N 1
ATOM 1778 C CA . TYR A 1 234 ? -12.563 -6.326 6.007 1.00 93.81 234 TYR A CA 1
ATOM 1779 C C . TYR A 1 234 ? -12.117 -7.596 6.756 1.00 93.81 234 TYR A C 1
ATOM 1781 O O . TYR A 1 234 ? -12.990 -8.348 7.174 1.00 93.81 234 TYR A O 1
ATOM 1789 N N . PRO A 1 235 ? -10.814 -7.857 7.005 1.00 90.94 235 PRO A N 1
ATOM 1790 C CA . PRO A 1 235 ? -10.398 -9.038 7.771 1.00 90.94 235 PRO A CA 1
ATOM 1791 C C . PRO A 1 235 ? -10.909 -9.087 9.221 1.00 90.94 235 PRO A C 1
ATOM 1793 O O . PRO A 1 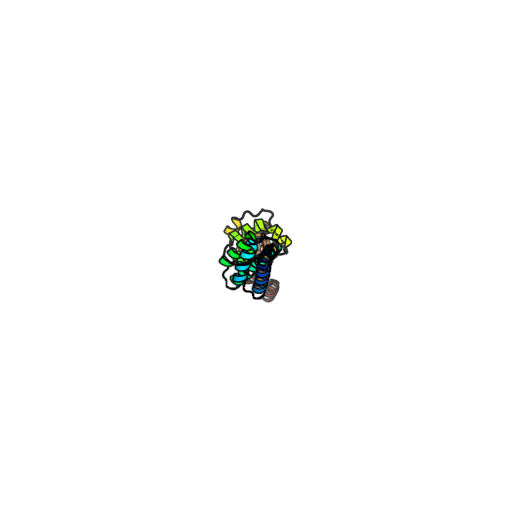235 ? -10.777 -10.121 9.869 1.00 90.94 235 PRO A O 1
ATOM 1796 N N . LEU A 1 236 ? -11.433 -7.972 9.740 1.00 86.56 236 LEU A N 1
ATOM 1797 C CA . LEU A 1 236 ? -12.017 -7.855 11.078 1.00 86.56 236 LEU A CA 1
ATOM 1798 C C . LEU A 1 236 ? -13.556 -7.918 11.065 1.00 86.56 236 LEU A C 1
ATOM 1800 O O . LEU A 1 236 ? -14.164 -7.824 12.133 1.00 86.56 236 LEU A O 1
ATOM 1804 N N . ALA A 1 237 ? -14.167 -7.981 9.878 1.00 82.38 237 ALA A N 1
ATOM 1805 C CA . ALA A 1 237 ? -15.611 -7.938 9.675 1.00 82.38 237 ALA A CA 1
ATOM 1806 C C . ALA A 1 237 ? -16.271 -9.324 9.664 1.00 82.38 237 ALA A C 1
ATOM 1808 O O . ALA A 1 237 ? -15.569 -10.343 9.484 1.00 82.38 237 ALA A O 1
#